Protein AF-A0AAW3X7C6-F1 (afdb_monomer_lite)

Radius of gyration: 24.51 Å; chains: 1; bounding box: 62×58×56 Å

pLDDT: mean 79.43, std 15.13, range [40.38, 97.25]

Secondary structure (DSSP, 8-state):
--HHHHHHHHHHHHHHHS--THHHHHHHHHHHHHHHHTT--SGGGGG---EEEEEEE--HHHHHHHHHHHHHHHH-TTS----B--TT-TTEEEEEEEHHHHHHHHHHHHHHHHHHHHHHHHHHHHHHHHHT-S-TT-------S--HHHHHHHHHHHTSPP--HHHHHHHHHHHHHHHHHT--

Sequence (184 aa):
MDEKTIQRIKKLQALAERGVGGEKTTAQKKLAKLLKDNGINSLDELQKEEYEYTIFSYNGKHEIKLLRQCMYKVMGAKSDRTAYKPYGRRQKIGIYCTKAQKIEIELEFEFYRNVFYEELSTFMDAFIQAQKIFPEDAPVGDYDEFNERDMKIAFMATGIERRSRAAMIEESEAGNEKTKTTGS

Foldseek 3Di:
DPPVLVVLLVVLVCQLVVDDPPSNVVSVVVSVVLCVVLVNPDPVLSVDFFWDKDKDFADDDPLVVLLVVQLCVLQDDPDDFDWDDPPPDPRMIIGTGGSSSVSSSVVSSVVVVVVVVVVVVLLVLLQCVLQVVDDPPPDDDDCPDDDPSVVSSVVSNVPDDHDDPVVVVVVVVVVVVVVVVVPD

Organism: NCBI:txid2763038

Structure (mmCIF, N/CA/C/O backbone):
data_AF-A0AAW3X7C6-F1
#
_entry.id   AF-A0AAW3X7C6-F1
#
loop_
_atom_site.group_PDB
_atom_site.id
_atom_site.type_symbol
_atom_site.label_atom_id
_atom_site.label_alt_id
_atom_site.label_comp_id
_atom_site.label_asym_id
_atom_site.label_entity_id
_atom_site.label_seq_id
_atom_site.pdbx_PDB_ins_code
_atom_site.Cartn_x
_atom_site.Cartn_y
_atom_site.Cartn_z
_atom_site.occupancy
_atom_site.B_iso_or_equiv
_atom_site.auth_seq_id
_atom_site.auth_comp_id
_atom_site.auth_asym_id
_atom_site.auth_atom_id
_atom_site.pdbx_PDB_model_num
ATOM 1 N N . MET A 1 1 ? -24.823 5.072 18.422 1.00 48.69 1 MET A N 1
ATOM 2 C CA . MET A 1 1 ? -24.312 4.103 17.431 1.00 48.69 1 MET A CA 1
ATOM 3 C C . MET A 1 1 ? -24.032 4.854 16.147 1.00 48.69 1 MET A C 1
ATOM 5 O O . MET A 1 1 ? -24.970 5.422 15.602 1.00 48.69 1 MET A O 1
ATOM 9 N N . ASP A 1 2 ? -22.782 4.883 15.689 1.00 58.00 2 ASP A N 1
ATOM 10 C CA . ASP A 1 2 ? -22.458 5.367 14.344 1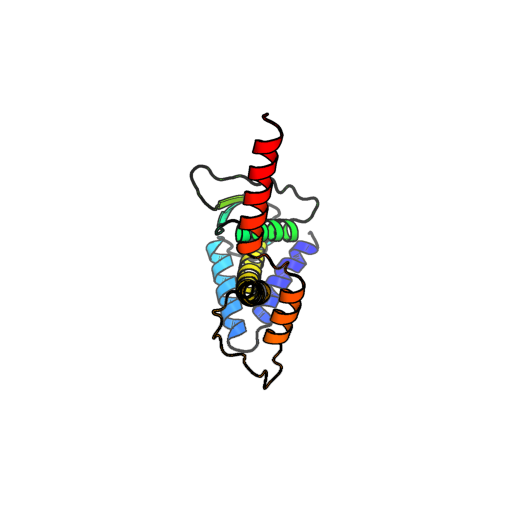.00 58.00 2 ASP A CA 1
ATOM 11 C C . ASP A 1 2 ? -22.835 4.287 13.315 1.00 58.00 2 ASP A C 1
ATOM 13 O O . ASP A 1 2 ? -22.404 3.132 13.404 1.00 58.00 2 ASP A O 1
ATOM 17 N N . GLU A 1 3 ? -23.659 4.652 12.336 1.00 55.72 3 GLU A N 1
ATOM 18 C CA . GLU A 1 3 ? -24.123 3.779 11.253 1.00 55.72 3 GLU A CA 1
ATOM 19 C C . GLU A 1 3 ? -22.943 3.181 10.466 1.00 55.72 3 GLU A C 1
ATOM 21 O O . GLU A 1 3 ? -22.999 2.038 9.999 1.00 55.72 3 GLU A O 1
ATOM 26 N N . LYS A 1 4 ? -21.812 3.899 10.415 1.00 59.34 4 LYS A N 1
ATOM 27 C CA . LYS A 1 4 ? -20.569 3.424 9.793 1.00 59.34 4 LYS A CA 1
ATOM 28 C C . LYS A 1 4 ? -19.937 2.256 10.544 1.00 59.34 4 LYS A C 1
ATOM 30 O O . LYS A 1 4 ? -19.456 1.327 9.901 1.00 59.34 4 LYS A O 1
ATOM 35 N N . THR A 1 5 ? -19.960 2.253 11.876 1.00 52.69 5 THR A N 1
ATOM 36 C CA . THR A 1 5 ? -19.394 1.167 12.699 1.00 52.69 5 THR A CA 1
ATOM 37 C C . THR A 1 5 ? -20.167 -0.138 12.497 1.00 52.69 5 THR A C 1
ATOM 39 O O . THR A 1 5 ? -19.571 -1.203 12.332 1.00 52.69 5 THR A O 1
ATOM 42 N N . ILE A 1 6 ? -21.494 -0.058 12.376 1.00 57.66 6 ILE A N 1
ATOM 43 C CA . ILE A 1 6 ? -22.352 -1.215 12.077 1.00 57.66 6 ILE A CA 1
ATOM 44 C C . ILE A 1 6 ? -22.111 -1.723 10.650 1.00 57.66 6 ILE A C 1
ATOM 46 O O . ILE A 1 6 ? -22.003 -2.931 10.431 1.00 57.66 6 ILE A O 1
ATOM 50 N N . GLN A 1 7 ? -21.984 -0.824 9.668 1.00 60.31 7 GLN A N 1
ATOM 51 C CA . GLN A 1 7 ? -21.657 -1.211 8.292 1.00 60.31 7 GLN A CA 1
ATOM 52 C C . GLN A 1 7 ? -20.266 -1.851 8.171 1.00 60.31 7 GLN A C 1
ATOM 54 O O . GLN A 1 7 ? -20.095 -2.765 7.365 1.00 60.31 7 GLN A O 1
ATOM 59 N N . ARG A 1 8 ? -19.289 -1.427 8.982 1.00 60.97 8 ARG A N 1
ATOM 60 C CA . ARG A 1 8 ? -17.939 -2.019 9.045 1.00 60.97 8 ARG A CA 1
ATOM 61 C C . ARG A 1 8 ? -17.961 -3.447 9.564 1.00 60.97 8 ARG A C 1
ATOM 63 O O . ARG A 1 8 ? -17.411 -4.331 8.913 1.00 60.97 8 ARG A O 1
ATOM 70 N N . ILE A 1 9 ? -18.661 -3.687 10.673 1.00 62.31 9 ILE A N 1
ATOM 71 C CA . ILE A 1 9 ? -18.840 -5.033 11.237 1.00 62.31 9 ILE A CA 1
ATOM 72 C C . ILE A 1 9 ? -19.561 -5.941 10.232 1.00 62.31 9 ILE A C 1
ATOM 74 O O . ILE A 1 9 ? -19.095 -7.046 9.954 1.00 62.31 9 ILE A O 1
ATOM 78 N N . LYS A 1 10 ? -20.626 -5.443 9.591 1.00 64.94 10 LYS A N 1
ATOM 79 C CA . LYS A 1 10 ? -21.340 -6.178 8.536 1.00 64.94 10 LYS A CA 1
ATOM 80 C C . LYS A 1 10 ? -20.480 -6.435 7.297 1.00 64.94 10 LYS A C 1
ATOM 82 O O . LYS A 1 10 ? -20.624 -7.482 6.680 1.00 64.94 10 LYS A O 1
ATOM 87 N N . LYS A 1 11 ? -19.576 -5.525 6.920 1.00 64.12 11 LYS A N 1
ATOM 88 C CA . LYS A 1 11 ? -18.625 -5.739 5.814 1.00 64.12 11 LYS A CA 1
ATOM 89 C C . LYS A 1 11 ? -17.579 -6.792 6.151 1.00 64.12 11 LYS A C 1
ATOM 91 O O . LYS A 1 11 ? -17.285 -7.614 5.291 1.00 64.12 11 LYS A O 1
ATOM 96 N N . LEU A 1 12 ? -17.049 -6.789 7.373 1.00 62.12 12 LEU A N 1
ATOM 97 C CA . LEU A 1 12 ? -16.122 -7.818 7.856 1.00 62.12 12 LEU A CA 1
ATOM 98 C C . LEU A 1 12 ? -16.790 -9.199 7.864 1.00 62.12 12 LEU A C 1
ATOM 100 O O . LEU A 1 12 ? -16.206 -10.164 7.376 1.00 62.12 12 LEU A O 1
ATOM 104 N N . GLN A 1 13 ? -18.043 -9.271 8.323 1.00 63.22 13 GLN A N 1
ATOM 105 C CA . GLN A 1 13 ? -18.871 -10.477 8.230 1.00 63.22 13 GLN A CA 1
ATOM 106 C C . GLN A 1 13 ? -19.136 -10.879 6.770 1.00 63.22 13 GLN A C 1
ATOM 108 O O . GLN A 1 13 ? -18.899 -12.020 6.391 1.00 63.22 13 GLN A O 1
ATOM 113 N N . ALA A 1 14 ? -19.516 -9.938 5.903 1.00 64.50 14 ALA A N 1
ATOM 114 C CA . ALA A 1 14 ? -19.777 -10.217 4.492 1.00 64.50 14 ALA A CA 1
ATOM 115 C C . ALA A 1 14 ? -18.521 -10.669 3.723 1.00 64.50 14 ALA A C 1
ATOM 117 O O . ALA A 1 14 ? -18.624 -11.516 2.841 1.00 64.50 14 ALA A O 1
ATOM 118 N N . LEU A 1 15 ? -17.336 -10.148 4.056 1.00 58.69 15 LEU A N 1
ATOM 119 C CA . LEU A 1 15 ? -16.043 -10.604 3.523 1.00 58.69 15 LEU A CA 1
ATOM 120 C C . LEU A 1 15 ? -15.746 -12.055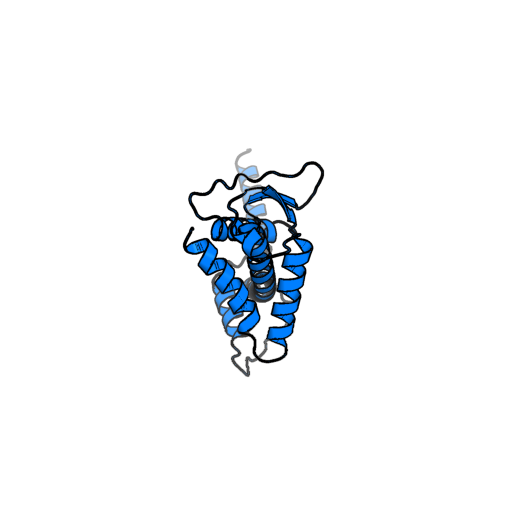 3.921 1.00 58.69 15 LEU A C 1
ATOM 122 O O . LEU A 1 15 ? -15.240 -12.827 3.112 1.00 58.69 15 LEU A O 1
ATOM 126 N N . ALA A 1 16 ? -16.106 -12.438 5.145 1.00 56.72 16 ALA A N 1
ATOM 127 C CA . ALA A 1 16 ? -16.022 -13.814 5.620 1.00 56.72 16 ALA A CA 1
ATOM 128 C C . ALA A 1 16 ? -17.083 -14.738 4.982 1.00 56.72 16 ALA A C 1
ATOM 130 O O . ALA A 1 16 ? -16.888 -15.952 4.914 1.00 56.72 16 ALA A O 1
ATOM 131 N N . GLU A 1 17 ? -18.207 -14.199 4.511 1.00 57.09 17 GLU A N 1
ATOM 132 C CA . GLU A 1 17 ? -19.346 -14.985 4.017 1.00 57.09 17 GLU A CA 1
ATOM 133 C C . GLU A 1 17 ? -19.419 -15.117 2.487 1.00 57.09 17 GLU A C 1
ATOM 135 O O . GLU A 1 17 ? -19.943 -16.127 2.012 1.00 57.09 17 GLU A O 1
ATOM 140 N N . ARG A 1 18 ? -18.867 -14.158 1.724 1.00 51.28 18 ARG A N 1
ATOM 141 C CA . ARG A 1 18 ? -19.002 -14.046 0.252 1.00 51.28 18 ARG A CA 1
ATOM 142 C C . ARG A 1 18 ? -18.098 -14.940 -0.601 1.00 51.28 18 ARG A C 1
ATOM 144 O O . ARG A 1 18 ? -18.272 -14.951 -1.813 1.00 51.28 18 ARG A O 1
ATOM 151 N N . GLY A 1 19 ? -17.147 -15.673 -0.028 1.00 49.09 19 GLY A N 1
ATOM 152 C CA . GLY A 1 19 ? -16.296 -16.562 -0.829 1.00 49.09 19 GLY A CA 1
ATOM 153 C C . GLY A 1 19 ? -17.053 -17.789 -1.363 1.00 49.09 19 GLY A C 1
ATOM 154 O O . GLY A 1 19 ? -17.905 -18.346 -0.666 1.00 49.09 19 GLY A O 1
ATOM 155 N N . VAL A 1 20 ? -16.702 -18.256 -2.564 1.00 42.94 20 VAL A N 1
ATOM 156 C CA . VAL A 1 20 ? -17.145 -19.551 -3.112 1.00 42.94 20 VAL A CA 1
ATOM 157 C C . VAL A 1 20 ? -16.011 -20.564 -2.913 1.00 42.94 20 VAL A C 1
ATOM 159 O O . VAL A 1 20 ? -14.880 -20.335 -3.328 1.00 42.94 20 VAL A O 1
ATOM 162 N N . GLY A 1 21 ? -16.274 -21.680 -2.228 1.00 58.72 21 GLY A N 1
ATOM 163 C CA . GLY A 1 21 ? -15.264 -22.726 -2.005 1.00 58.72 21 GLY A CA 1
ATOM 164 C C . GLY A 1 21 ? -14.075 -22.291 -1.125 1.00 58.72 21 GLY A C 1
ATOM 165 O O . GLY A 1 21 ? -14.261 -21.755 -0.031 1.00 58.72 21 GLY A O 1
ATOM 166 N N . GLY A 1 22 ? -12.841 -22.564 -1.570 1.00 51.16 22 GLY A N 1
ATOM 167 C CA . GLY A 1 22 ? -11.608 -22.391 -0.782 1.00 51.16 22 GLY A CA 1
ATOM 168 C C . GLY A 1 22 ? -11.313 -20.951 -0.338 1.00 51.16 22 GLY A C 1
ATOM 169 O O . GLY A 1 22 ? -10.824 -20.745 0.776 1.00 51.16 22 GLY A O 1
ATOM 170 N N . GLU A 1 23 ? -11.691 -19.950 -1.138 1.00 54.34 23 GLU A N 1
ATOM 171 C CA . GLU A 1 23 ? -11.486 -18.519 -0.847 1.00 54.34 23 GLU A CA 1
ATOM 172 C C . GLU A 1 23 ? -12.213 -18.064 0.425 1.00 54.34 23 GLU A C 1
ATOM 174 O O . GLU A 1 23 ? -11.666 -17.303 1.228 1.00 54.34 23 GLU A O 1
ATOM 179 N N . LYS A 1 24 ? -13.411 -18.615 0.671 1.00 62.47 24 LYS A N 1
ATOM 180 C CA . LYS A 1 24 ? -14.195 -18.368 1.890 1.00 62.47 24 LYS A CA 1
ATOM 181 C C . LYS A 1 24 ? -13.431 -18.796 3.134 1.00 62.47 24 LYS A C 1
ATOM 183 O O . LYS A 1 24 ? -13.355 -18.063 4.117 1.00 62.47 24 LYS A O 1
ATOM 188 N N . THR A 1 25 ? -12.831 -19.983 3.079 1.00 62.12 25 THR A N 1
ATOM 189 C CA . THR A 1 25 ? -12.120 -20.560 4.224 1.00 62.12 25 THR A CA 1
ATOM 190 C C . THR A 1 25 ? -10.848 -19.777 4.549 1.00 62.12 25 THR A C 1
ATOM 192 O O . THR A 1 25 ? -10.525 -19.592 5.722 1.00 62.12 25 THR A O 1
ATOM 195 N N . THR A 1 26 ? -10.160 -19.249 3.533 1.00 64.81 26 THR A N 1
ATOM 196 C CA . THR A 1 26 ? -8.973 -18.400 3.700 1.00 64.81 26 THR A CA 1
ATOM 197 C C . THR A 1 26 ? -9.341 -17.042 4.293 1.00 64.81 26 THR A C 1
ATOM 199 O O . THR A 1 26 ? -8.712 -16.615 5.263 1.00 64.81 26 THR A O 1
ATOM 202 N N . ALA A 1 27 ? -10.394 -16.396 3.782 1.00 63.91 27 ALA A N 1
ATOM 203 C CA . ALA A 1 27 ? -10.885 -15.121 4.307 1.00 63.91 27 ALA A CA 1
ATOM 204 C C . ALA A 1 27 ? -11.348 -15.241 5.770 1.00 63.91 27 ALA A C 1
ATOM 206 O O . ALA A 1 27 ? -10.972 -14.423 6.610 1.00 63.91 27 ALA A O 1
ATOM 207 N N . GLN A 1 28 ? -12.080 -16.308 6.107 1.00 66.69 28 GLN A N 1
ATOM 208 C CA . GLN A 1 28 ? -12.533 -16.588 7.474 1.00 66.69 28 GLN A CA 1
ATOM 209 C C . GLN A 1 28 ? -11.379 -16.863 8.440 1.00 66.69 28 GLN A C 1
ATOM 211 O O . GLN A 1 28 ? -11.328 -16.270 9.517 1.00 66.69 28 GLN A O 1
ATOM 216 N N . LYS A 1 29 ? -10.423 -17.722 8.061 1.00 73.06 29 LYS A N 1
ATOM 217 C CA . LYS A 1 29 ? -9.235 -18.006 8.886 1.00 73.06 29 LYS A CA 1
ATOM 218 C C . LYS A 1 29 ? -8.415 -16.748 9.137 1.00 73.06 29 LYS A C 1
ATOM 220 O O . LYS A 1 29 ? -7.909 -16.552 10.239 1.00 73.06 29 LYS A O 1
ATOM 225 N N . LYS A 1 30 ? -8.298 -15.891 8.126 1.00 70.88 30 LYS A N 1
ATOM 226 C CA . LYS A 1 30 ? -7.566 -14.632 8.216 1.00 70.88 30 LYS A CA 1
ATOM 227 C C . LYS A 1 30 ? -8.263 -13.629 9.130 1.00 70.88 30 LYS A C 1
ATOM 229 O O . LYS A 1 30 ? -7.603 -13.060 9.993 1.00 70.88 30 LYS A O 1
ATOM 234 N N . LEU A 1 31 ? -9.584 -13.481 9.016 1.00 69.62 31 LEU A N 1
ATOM 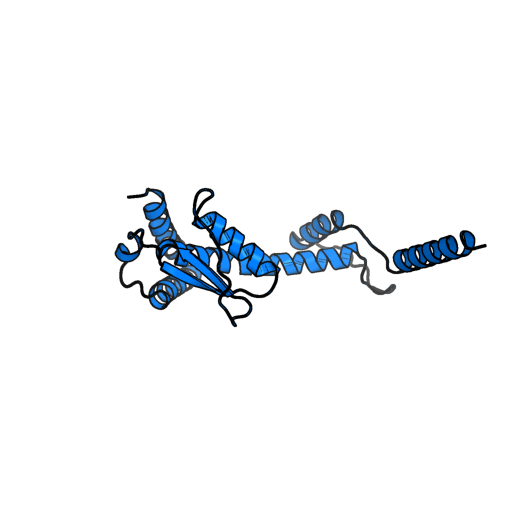235 C CA . LEU A 1 31 ? -10.364 -12.647 9.930 1.00 69.62 31 LEU A CA 1
ATOM 236 C C . LEU A 1 31 ? -10.278 -13.162 11.373 1.00 69.62 31 LEU A C 1
ATOM 238 O O . LEU A 1 31 ? -10.015 -12.382 12.282 1.00 69.62 31 LEU A O 1
ATOM 242 N N . ALA A 1 32 ? -10.433 -14.470 11.588 1.00 72.25 32 ALA A N 1
ATOM 243 C CA . ALA A 1 32 ? -10.322 -15.077 12.914 1.00 72.25 32 ALA A CA 1
ATOM 244 C C . ALA A 1 32 ? -8.925 -14.878 13.525 1.00 72.25 32 ALA A C 1
ATOM 246 O O . ALA A 1 32 ? -8.805 -14.548 14.705 1.00 72.25 32 ALA A O 1
ATOM 247 N N . LYS A 1 33 ? -7.868 -15.027 12.715 1.00 77.50 33 LYS A N 1
ATOM 248 C CA . LYS A 1 33 ? -6.493 -14.740 13.130 1.00 77.50 33 LYS A CA 1
ATOM 249 C C . LYS A 1 33 ? -6.322 -13.267 13.504 1.00 77.50 33 LYS A C 1
ATOM 251 O O . LYS A 1 33 ? -5.786 -12.992 14.566 1.00 77.50 33 LYS A O 1
ATOM 256 N N . LEU A 1 34 ? -6.825 -12.339 12.690 1.00 70.69 34 LEU A N 1
ATOM 257 C CA . LEU A 1 34 ? -6.736 -10.904 12.967 1.00 70.69 34 LEU A CA 1
ATOM 258 C C . LEU A 1 34 ? -7.490 -10.507 14.236 1.00 70.69 34 LEU A C 1
ATOM 260 O O . LEU A 1 34 ? -6.943 -9.764 15.042 1.00 70.69 34 LEU A O 1
ATOM 264 N N . LEU A 1 35 ? -8.705 -11.015 14.457 1.00 73.12 35 LEU A N 1
ATOM 265 C CA . LEU A 1 35 ? -9.451 -10.759 15.695 1.00 73.12 35 LEU A CA 1
ATOM 266 C C . LEU A 1 35 ? -8.671 -11.249 16.922 1.00 73.12 35 LEU A C 1
ATOM 268 O O . LEU A 1 35 ? -8.538 -10.518 17.903 1.00 73.12 35 LEU A O 1
ATOM 272 N N . LYS A 1 36 ? -8.084 -12.449 16.832 1.00 78.50 36 LYS A N 1
ATOM 273 C CA . LYS A 1 36 ? -7.257 -13.031 17.894 1.00 78.50 36 LYS A CA 1
ATOM 274 C C . LYS A 1 36 ? -5.972 -12.234 18.142 1.00 78.50 36 LYS A C 1
ATOM 276 O O . LYS A 1 36 ? -5.680 -11.913 19.290 1.00 78.50 36 LYS A O 1
ATOM 281 N N . ASP A 1 37 ? -5.232 -11.892 17.090 1.00 78.06 37 ASP A N 1
ATOM 282 C CA . ASP A 1 37 ? -3.967 -11.146 17.167 1.00 78.06 37 ASP A CA 1
ATOM 283 C C . ASP A 1 37 ? -4.184 -9.721 17.713 1.00 78.06 37 ASP A C 1
ATOM 285 O O . ASP A 1 37 ? -3.298 -9.140 18.341 1.00 78.06 37 ASP A O 1
ATOM 289 N N . ASN A 1 38 ? -5.390 -9.177 17.527 1.00 69.94 38 ASN A N 1
ATOM 290 C CA . ASN A 1 38 ? -5.821 -7.886 18.053 1.00 69.94 38 ASN A CA 1
ATOM 291 C C . ASN A 1 38 ? -6.507 -7.965 19.432 1.00 69.94 38 ASN A C 1
ATOM 293 O O . ASN A 1 38 ? -6.951 -6.938 19.942 1.00 69.94 38 ASN A O 1
ATOM 297 N N . GLY A 1 39 ? -6.584 -9.150 20.050 1.00 71.88 39 GLY A N 1
ATOM 298 C CA . GLY A 1 39 ? -7.134 -9.332 21.397 1.00 71.88 39 GLY A CA 1
ATOM 299 C C . GLY A 1 39 ? -8.636 -9.055 21.507 1.00 71.88 39 GLY A C 1
ATOM 300 O O . GLY A 1 39 ? -9.089 -8.596 22.553 1.00 71.88 39 GLY A O 1
ATOM 301 N N . ILE A 1 40 ? -9.395 -9.286 20.434 1.00 71.75 40 ILE A N 1
ATOM 302 C CA . ILE A 1 40 ? -10.843 -9.060 20.382 1.00 71.75 40 ILE A CA 1
ATOM 303 C C . ILE A 1 40 ? -11.559 -10.390 20.588 1.00 71.75 40 ILE A C 1
ATOM 305 O O . ILE A 1 40 ? -11.510 -11.271 19.727 1.00 71.75 40 ILE A O 1
ATOM 309 N N . ASN A 1 41 ? -12.227 -10.528 21.736 1.00 67.75 41 ASN A N 1
ATOM 310 C CA . ASN A 1 41 ? -12.887 -11.776 22.133 1.00 67.75 41 ASN A CA 1
ATOM 311 C C . ASN A 1 41 ? -14.352 -11.834 21.688 1.00 67.75 41 ASN A C 1
ATOM 313 O O . ASN A 1 41 ? -14.905 -12.921 21.525 1.00 67.75 41 ASN A O 1
ATOM 317 N N . SER A 1 42 ? -14.981 -10.677 21.463 1.00 67.94 42 SER A N 1
ATOM 318 C CA . SER A 1 42 ? -16.329 -10.578 20.906 1.00 67.94 42 SER A CA 1
ATOM 319 C C . SER A 1 42 ? -16.462 -9.394 19.950 1.00 67.94 42 SER A C 1
ATOM 321 O O . SER A 1 42 ? -15.748 -8.396 20.042 1.00 67.94 42 SER A O 1
ATOM 323 N N . LEU A 1 43 ? -17.425 -9.491 19.030 1.00 66.00 43 LEU A N 1
ATOM 324 C CA . LEU A 1 43 ? -17.795 -8.397 18.126 1.00 66.00 43 LEU A CA 1
ATOM 325 C C . LEU A 1 43 ? -18.303 -7.154 18.882 1.00 66.00 43 LEU A C 1
ATOM 327 O O . LEU A 1 43 ? -18.256 -6.056 18.333 1.00 66.00 43 LEU A O 1
ATOM 331 N N . ASP A 1 44 ? -18.741 -7.295 20.136 1.00 67.88 44 ASP A N 1
ATOM 332 C CA . ASP A 1 44 ? -19.191 -6.171 20.965 1.00 67.88 44 ASP A CA 1
ATOM 333 C C . ASP A 1 44 ? -18.033 -5.254 21.376 1.00 67.88 44 ASP A C 1
ATOM 335 O O . ASP A 1 44 ? -18.214 -4.044 21.506 1.00 67.88 44 ASP A O 1
ATOM 339 N N . GLU A 1 45 ? -16.809 -5.783 21.498 1.00 67.56 45 GLU A N 1
ATOM 340 C CA . GLU A 1 45 ? -15.622 -4.957 21.749 1.00 67.56 45 GLU A CA 1
ATOM 341 C C . GLU A 1 45 ? -15.317 -3.994 20.589 1.00 67.56 45 GLU A C 1
ATOM 343 O O . GLU A 1 45 ? -14.713 -2.946 20.808 1.00 67.56 45 GLU A O 1
ATOM 348 N N . LEU A 1 46 ? -15.762 -4.311 19.367 1.00 68.50 46 LEU A N 1
ATOM 349 C CA . LEU A 1 46 ? -15.589 -3.458 18.184 1.00 68.50 46 LEU A CA 1
ATOM 350 C C . LEU A 1 46 ? -16.543 -2.261 18.161 1.00 68.50 46 LEU A C 1
ATOM 352 O O . LEU A 1 46 ? -16.356 -1.348 17.359 1.00 68.50 46 LEU A O 1
ATOM 356 N N . GLN A 1 47 ? -17.574 -2.267 19.007 1.00 68.25 47 GLN A N 1
ATOM 357 C CA . GLN A 1 47 ? -18.546 -1.176 19.087 1.00 68.25 47 GLN A CA 1
ATOM 358 C C . GLN A 1 47 ? -18.059 -0.027 19.972 1.00 68.25 47 GLN A C 1
ATOM 360 O O . GLN A 1 47 ? -18.633 1.061 19.937 1.00 68.25 47 GLN A O 1
ATOM 365 N N . LYS A 1 48 ? -17.010 -0.256 20.767 1.00 75.69 48 LYS A N 1
ATOM 366 C CA . LYS A 1 48 ? -16.435 0.767 21.634 1.00 75.69 48 LYS A CA 1
ATOM 367 C C . LYS A 1 48 ? -15.653 1.780 20.803 1.00 75.69 48 LYS A C 1
ATOM 369 O O . LYS A 1 48 ? -14.723 1.425 20.082 1.00 75.69 48 LYS A O 1
ATOM 374 N N . GLU A 1 49 ? -15.981 3.057 20.964 1.00 80.56 49 GLU A N 1
ATOM 375 C CA . GLU A 1 49 ? -15.229 4.178 20.382 1.00 80.56 49 GLU A CA 1
ATOM 376 C C . GLU A 1 49 ? -14.053 4.602 21.277 1.00 80.56 49 GLU A C 1
ATOM 378 O O . GLU A 1 49 ? -13.775 5.782 21.477 1.00 80.56 49 GLU A O 1
ATOM 383 N N . GLU A 1 50 ? -13.354 3.622 21.844 1.00 87.00 50 GLU A N 1
ATOM 384 C CA . GLU A 1 50 ? -12.160 3.855 22.650 1.00 87.00 50 GLU A CA 1
ATOM 385 C C . GLU A 1 50 ? -10.939 3.890 21.729 1.00 87.00 50 GLU A C 1
ATOM 387 O O . GLU A 1 50 ? -10.662 2.933 21.004 1.00 87.00 50 GLU A O 1
ATOM 392 N N . TYR A 1 51 ? -10.224 5.015 21.731 1.00 90.19 51 TYR A N 1
ATOM 393 C CA . TYR A 1 51 ? -9.011 5.193 20.940 1.00 90.19 51 TYR A CA 1
ATOM 394 C C . TYR A 1 51 ? -7.800 4.682 21.717 1.00 90.19 51 TYR A C 1
ATOM 396 O O . TYR A 1 51 ? -7.518 5.148 22.819 1.00 90.19 51 TYR A O 1
ATOM 404 N N . GLU A 1 52 ? -7.040 3.777 21.108 1.00 92.56 52 GLU A N 1
ATOM 405 C CA . GLU A 1 52 ? -5.804 3.241 21.671 1.00 92.56 52 GLU A CA 1
ATOM 406 C C . GLU A 1 52 ? -4.616 3.503 20.746 1.00 92.56 52 GLU A C 1
ATOM 408 O O . GLU A 1 52 ? -4.739 3.550 19.517 1.00 92.56 52 GLU A O 1
ATOM 413 N N . TYR A 1 53 ? -3.439 3.691 21.346 1.00 93.94 53 TYR A N 1
ATOM 414 C CA . TYR A 1 53 ? -2.210 3.871 20.589 1.00 93.94 53 TYR A CA 1
ATOM 415 C C . TYR A 1 53 ? -1.809 2.558 19.914 1.00 93.94 53 TYR A C 1
ATOM 417 O O . TYR A 1 53 ? -1.423 1.589 20.570 1.00 93.94 53 TYR A O 1
ATOM 425 N N . THR A 1 54 ? -1.845 2.554 18.587 1.00 93.12 54 THR A N 1
ATOM 426 C CA . THR A 1 54 ? -1.557 1.389 17.757 1.00 93.12 54 THR A CA 1
ATOM 427 C C . THR A 1 54 ? -0.340 1.631 16.880 1.00 93.12 54 THR A C 1
ATOM 429 O O . THR A 1 54 ? -0.179 2.705 16.306 1.00 93.12 54 THR A O 1
ATOM 432 N N . ILE A 1 55 ? 0.508 0.609 16.727 1.00 94.50 55 ILE A N 1
ATOM 433 C CA . ILE A 1 55 ? 1.668 0.645 15.833 1.00 94.50 55 ILE A CA 1
ATOM 434 C C . ILE A 1 55 ? 1.422 -0.244 14.616 1.00 94.50 55 ILE A C 1
ATOM 436 O O . ILE A 1 55 ? 1.246 -1.451 14.753 1.00 94.50 55 ILE A O 1
ATOM 440 N N . PHE A 1 56 ? 1.548 0.341 13.430 1.00 95.38 56 PHE A N 1
ATOM 441 C CA . PHE A 1 56 ? 1.538 -0.355 12.149 1.00 95.38 56 PHE A CA 1
ATOM 442 C C . PHE A 1 56 ? 2.957 -0.455 11.588 1.00 95.38 56 PHE A C 1
ATOM 444 O O . PHE A 1 56 ? 3.781 0.448 11.772 1.00 95.38 56 PHE A O 1
ATOM 451 N N . SER A 1 57 ? 3.242 -1.554 10.892 1.00 94.88 57 SER A N 1
ATOM 452 C CA . SER A 1 57 ? 4.515 -1.775 10.195 1.00 94.88 57 SER A CA 1
ATOM 453 C C . SER A 1 57 ? 4.311 -1.670 8.684 1.00 94.88 57 SER A C 1
ATOM 455 O O . SER A 1 57 ? 3.235 -1.979 8.181 1.00 94.88 57 SER A O 1
ATOM 457 N N . TYR A 1 58 ? 5.338 -1.228 7.969 1.00 95.94 58 TYR A N 1
ATOM 458 C CA . TYR A 1 58 ? 5.345 -1.092 6.510 1.00 95.94 58 TYR A CA 1
ATOM 459 C C . TYR A 1 58 ? 6.748 -1.382 5.969 1.00 95.94 58 TYR A C 1
ATOM 461 O O . TYR A 1 58 ? 7.686 -1.533 6.748 1.00 95.94 58 TYR A O 1
ATOM 469 N N . ASN A 1 59 ? 6.919 -1.406 4.648 1.00 94.75 59 ASN A N 1
ATOM 470 C CA . ASN A 1 59 ? 8.213 -1.553 3.994 1.00 94.75 59 ASN A CA 1
ATOM 471 C C . ASN A 1 59 ? 8.463 -0.466 2.933 1.00 94.75 59 ASN A C 1
ATOM 473 O O . ASN A 1 59 ? 7.834 -0.391 1.879 1.00 94.75 59 ASN A O 1
ATOM 477 N N . GLY A 1 60 ? 9.442 0.394 3.203 1.00 93.06 60 GLY A N 1
ATOM 478 C CA . GLY A 1 60 ? 9.894 1.409 2.255 1.00 93.06 60 GLY A CA 1
ATOM 479 C C . GLY A 1 60 ? 8.906 2.560 2.027 1.00 93.06 60 GLY A C 1
ATOM 480 O O . GLY A 1 60 ? 7.965 2.788 2.789 1.00 93.06 60 GLY A O 1
ATOM 481 N N . LYS A 1 61 ? 9.181 3.350 0.982 1.00 94.19 61 LYS A N 1
ATOM 482 C CA . LYS A 1 61 ? 8.502 4.631 0.708 1.00 94.19 61 LYS A CA 1
ATOM 483 C C . LYS A 1 61 ? 7.106 4.486 0.091 1.00 94.19 61 LYS A C 1
ATOM 485 O O . LYS A 1 61 ? 6.262 5.357 0.284 1.00 94.19 61 LYS A O 1
ATOM 490 N N . HIS A 1 62 ? 6.869 3.408 -0.653 1.00 94.88 62 HIS A N 1
ATOM 491 C CA . HIS A 1 62 ? 5.594 3.186 -1.333 1.00 94.88 62 HIS A CA 1
ATOM 492 C C . HIS A 1 62 ? 4.540 2.673 -0.355 1.00 94.88 62 HIS A C 1
ATOM 494 O O . HIS A 1 62 ? 3.463 3.259 -0.257 1.00 94.88 62 HIS A O 1
ATOM 500 N N . GLU A 1 63 ? 4.890 1.676 0.460 1.00 96.38 63 GLU A N 1
ATOM 501 C CA . GLU A 1 63 ? 3.966 1.136 1.452 1.00 96.38 63 GLU A CA 1
ATOM 502 C C . GLU A 1 63 ? 3.556 2.167 2.505 1.00 96.38 63 GLU A C 1
ATOM 504 O O . GLU A 1 63 ? 2.385 2.222 2.853 1.00 96.38 63 GLU A O 1
ATOM 509 N N . ILE A 1 64 ? 4.454 3.042 2.982 1.00 95.88 64 ILE A N 1
ATOM 510 C CA . ILE A 1 64 ? 4.045 4.083 3.945 1.00 95.88 64 ILE A CA 1
ATOM 511 C C . ILE A 1 64 ? 3.045 5.074 3.347 1.00 95.88 64 ILE A C 1
ATOM 513 O O . ILE A 1 64 ? 2.148 5.545 4.046 1.00 95.88 64 ILE A O 1
ATOM 517 N N . LYS A 1 65 ? 3.177 5.393 2.054 1.00 96.50 65 LYS A N 1
ATOM 518 C CA . LYS A 1 65 ? 2.219 6.253 1.353 1.00 96.50 65 LYS A CA 1
ATOM 519 C C . LYS A 1 65 ? 0.865 5.551 1.249 1.00 96.50 65 LYS A C 1
ATOM 521 O O . LYS A 1 65 ? -0.155 6.167 1.550 1.00 96.50 65 LYS A O 1
ATOM 526 N N . LEU A 1 66 ? 0.870 4.266 0.902 1.00 97.25 66 LEU A N 1
ATOM 527 C CA . LEU A 1 66 ? -0.337 3.450 0.816 1.00 97.25 66 LEU A CA 1
ATOM 528 C C . LEU A 1 66 ? -1.019 3.270 2.182 1.00 97.25 66 LEU A C 1
ATOM 530 O O . LEU A 1 66 ? -2.220 3.493 2.303 1.00 97.25 66 LEU A O 1
ATOM 534 N N . LEU A 1 67 ? -0.255 2.954 3.229 1.00 97.06 67 LEU A N 1
ATOM 535 C CA . LEU A 1 67 ? -0.747 2.796 4.598 1.00 97.06 67 LEU A CA 1
ATOM 536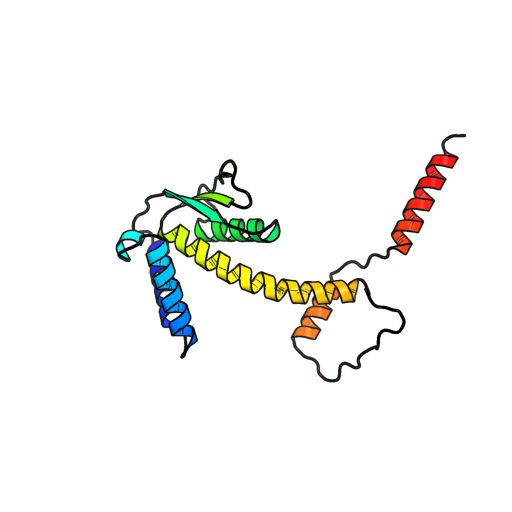 C C . LEU A 1 67 ? -1.402 4.083 5.108 1.00 97.06 67 LEU A C 1
ATOM 538 O O . LEU A 1 67 ? -2.506 4.040 5.643 1.00 97.06 67 LEU A O 1
ATOM 542 N N . ARG A 1 68 ? -0.771 5.244 4.886 1.00 96.00 68 ARG A N 1
ATOM 543 C CA . ARG A 1 68 ? -1.363 6.549 5.229 1.00 96.00 68 ARG A CA 1
ATOM 544 C C . ARG A 1 68 ? -2.679 6.797 4.494 1.00 96.00 68 ARG A C 1
ATOM 546 O O . ARG A 1 68 ? -3.601 7.350 5.087 1.00 96.00 68 ARG A O 1
ATOM 553 N N . GLN A 1 69 ? -2.785 6.370 3.236 1.00 97.00 69 GLN A N 1
ATOM 554 C CA . GLN A 1 69 ? -4.029 6.478 2.476 1.00 97.00 69 GLN A CA 1
ATOM 555 C C . GLN A 1 69 ? -5.121 5.553 3.034 1.00 97.00 69 GLN A C 1
ATOM 557 O O . GLN A 1 69 ? -6.276 5.965 3.125 1.00 97.00 69 GLN A O 1
ATOM 562 N N . CYS A 1 70 ? -4.760 4.343 3.473 1.00 95.75 70 CYS A N 1
ATOM 563 C CA . CYS A 1 70 ? -5.681 3.424 4.148 1.00 95.75 70 CYS A CA 1
ATOM 564 C C . CYS A 1 70 ? -6.163 4.012 5.483 1.00 95.75 70 CYS A C 1
ATOM 566 O O . CYS A 1 70 ? -7.365 4.063 5.732 1.00 95.75 70 CYS A O 1
ATOM 568 N N . MET A 1 71 ? -5.253 4.567 6.293 1.00 95.62 71 MET A N 1
ATOM 569 C CA . MET A 1 71 ? -5.594 5.297 7.523 1.00 95.62 71 MET A CA 1
ATOM 570 C C . MET A 1 71 ? -6.550 6.462 7.245 1.00 95.62 71 MET A C 1
ATOM 572 O O . MET A 1 71 ? -7.548 6.624 7.942 1.00 95.62 71 MET A O 1
ATOM 576 N N . TYR A 1 72 ? -6.293 7.249 6.197 1.00 95.44 72 TYR A N 1
ATOM 577 C CA . TYR A 1 72 ? -7.175 8.341 5.785 1.00 95.44 72 TYR A CA 1
ATOM 578 C C . TYR A 1 72 ? -8.576 7.848 5.388 1.00 95.44 72 TYR A C 1
ATOM 580 O O . TYR A 1 72 ? -9.570 8.412 5.849 1.00 95.44 72 TYR A O 1
ATOM 588 N N . LYS A 1 73 ? -8.660 6.784 4.577 1.00 93.25 73 LYS A N 1
ATOM 589 C CA . LYS A 1 73 ? -9.921 6.163 4.135 1.00 93.25 73 LYS A CA 1
ATOM 590 C C . LYS A 1 73 ? -10.752 5.674 5.324 1.00 93.25 73 LYS A C 1
ATOM 592 O O . LYS A 1 73 ? -11.948 5.951 5.384 1.00 93.25 73 LYS A O 1
ATOM 597 N N . VAL A 1 74 ? -10.116 4.981 6.267 1.00 91.88 74 VAL A N 1
ATOM 598 C CA . VAL A 1 74 ? -10.787 4.371 7.422 1.00 91.88 74 VAL A CA 1
ATOM 599 C C . VAL A 1 74 ? -11.168 5.410 8.475 1.00 91.88 74 VAL A C 1
ATOM 601 O O . VAL A 1 74 ? -12.295 5.420 8.964 1.00 91.88 74 VAL A O 1
ATOM 604 N N . MET A 1 75 ? -10.267 6.314 8.844 1.00 91.44 75 MET A N 1
ATOM 605 C CA . MET A 1 75 ? -10.543 7.270 9.924 1.00 91.44 75 MET A CA 1
ATOM 606 C C . MET A 1 75 ? -11.395 8.457 9.442 1.00 91.44 75 MET A C 1
ATOM 608 O O . MET A 1 75 ? -12.157 9.032 10.216 1.00 91.44 75 MET A O 1
ATOM 612 N N . GLY A 1 76 ? -11.364 8.750 8.138 1.00 91.12 76 GLY A N 1
ATOM 613 C CA . GLY A 1 76 ? -12.200 9.757 7.490 1.00 91.12 76 GLY A CA 1
ATOM 614 C C . GLY A 1 76 ? -11.631 11.170 7.596 1.00 91.12 76 GLY A C 1
ATOM 615 O O . GLY A 1 76 ? -10.862 11.482 8.493 1.00 91.12 76 GLY A O 1
ATOM 616 N N . ALA A 1 77 ? -12.017 12.061 6.677 1.00 91.38 77 ALA A N 1
ATOM 617 C CA . ALA A 1 77 ? -11.359 13.356 6.458 1.00 91.38 77 ALA A CA 1
ATOM 618 C C . ALA A 1 77 ? -11.208 14.249 7.709 1.00 91.38 77 ALA A C 1
ATOM 620 O O . ALA A 1 77 ? -10.165 14.891 7.854 1.00 91.38 77 ALA A O 1
ATOM 621 N N . LYS A 1 78 ? -12.191 14.240 8.618 1.00 88.94 78 LYS A N 1
ATOM 622 C CA . LYS A 1 78 ? -12.238 15.094 9.818 1.00 88.94 78 LYS A CA 1
ATOM 623 C C . LYS A 1 78 ? -11.515 14.522 11.045 1.00 88.94 78 LYS A C 1
ATOM 625 O O . LYS A 1 78 ? -11.392 15.236 12.032 1.00 88.94 78 LYS A O 1
ATOM 630 N N . SER A 1 79 ? -11.083 13.260 11.019 1.00 86.00 79 SER A N 1
ATOM 631 C CA . SER A 1 79 ? -10.434 12.645 12.178 1.00 86.00 79 SER A CA 1
ATOM 632 C C . SER A 1 79 ? -9.041 13.228 12.415 1.00 86.00 79 SER A C 1
ATOM 634 O O . SER A 1 79 ? -8.313 13.508 11.455 1.00 86.00 79 SER A O 1
ATOM 636 N N . ASP A 1 80 ? -8.630 13.309 13.681 1.00 87.31 80 ASP A N 1
ATOM 637 C CA . ASP A 1 80 ? -7.212 13.443 14.003 1.00 87.31 80 ASP A CA 1
ATOM 638 C C . ASP A 1 80 ? -6.475 12.185 13.519 1.00 87.31 80 ASP A C 1
ATOM 640 O O . ASP A 1 80 ? -6.904 11.055 13.750 1.00 87.31 80 ASP A O 1
ATOM 644 N N . ARG A 1 81 ? -5.401 12.393 12.761 1.00 90.19 81 ARG A N 1
ATOM 645 C CA . ARG A 1 81 ? -4.542 11.334 12.208 1.00 90.19 81 ARG A CA 1
ATOM 646 C C . ARG A 1 81 ? -3.078 11.655 12.457 1.00 90.19 81 ARG A C 1
ATOM 648 O O . ARG A 1 81 ? -2.217 11.296 11.649 1.00 90.19 81 ARG A O 1
ATOM 655 N N . THR A 1 82 ? -2.800 12.398 13.526 1.00 90.19 82 THR A N 1
ATOM 656 C CA . THR A 1 82 ? -1.440 12.729 13.927 1.00 90.19 82 THR A CA 1
ATOM 657 C C . THR A 1 82 ? -0.650 11.436 14.080 1.00 90.19 82 THR A C 1
ATOM 659 O O . THR A 1 82 ? -0.962 10.568 14.894 1.00 90.19 82 THR A O 1
ATOM 662 N N . ALA A 1 83 ? 0.344 11.283 13.210 1.00 86.88 83 ALA A N 1
ATOM 663 C CA . ALA A 1 83 ? 1.150 10.085 13.126 1.00 86.88 83 ALA A CA 1
ATOM 664 C C . ALA A 1 83 ? 2.425 10.255 13.944 1.00 86.88 83 ALA A C 1
ATOM 666 O O . ALA A 1 83 ? 3.219 11.167 13.708 1.00 86.88 83 ALA A O 1
ATOM 667 N N . TYR A 1 84 ? 2.664 9.316 14.845 1.00 88.06 84 TYR A N 1
ATOM 668 C CA . TYR A 1 84 ? 3.838 9.286 15.701 1.00 88.06 84 TYR A CA 1
ATOM 669 C C . TYR A 1 84 ? 4.861 8.3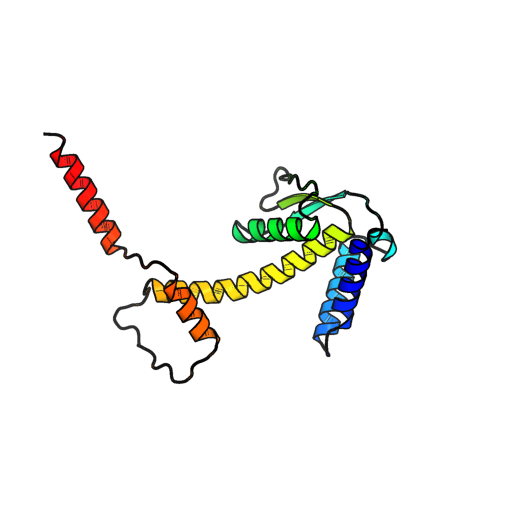23 15.116 1.00 88.06 84 TYR A C 1
ATOM 671 O O . TYR A 1 84 ? 4.530 7.212 14.705 1.00 88.06 84 TYR A O 1
ATOM 679 N N . LYS A 1 85 ? 6.130 8.723 15.064 1.00 85.31 85 LYS A N 1
ATOM 680 C CA . LYS A 1 85 ? 7.208 7.819 14.662 1.00 85.31 85 LYS A CA 1
ATOM 681 C C . LYS A 1 85 ? 7.769 7.158 15.921 1.00 85.31 85 LYS A C 1
ATOM 683 O O . LYS A 1 85 ? 8.372 7.865 16.727 1.00 85.31 85 LYS A O 1
ATOM 688 N N . PRO A 1 86 ? 7.593 5.839 16.120 1.00 80.56 86 PRO A N 1
ATOM 689 C CA . PRO A 1 86 ? 8.113 5.193 17.316 1.00 80.56 86 PRO A CA 1
ATOM 690 C C . PRO A 1 86 ? 9.644 5.290 17.334 1.00 80.56 86 PRO A C 1
ATOM 692 O O . PRO A 1 86 ? 10.303 4.958 16.343 1.00 80.56 86 PRO A O 1
ATOM 695 N N . TYR A 1 87 ? 10.211 5.752 18.450 1.00 80.12 87 TYR A N 1
ATOM 696 C CA . TYR A 1 87 ? 11.658 5.915 18.589 1.00 80.12 87 TYR A CA 1
ATOM 697 C C . TYR A 1 87 ? 12.388 4.577 18.391 1.00 80.12 87 TYR A C 1
ATOM 699 O O . TYR A 1 87 ? 11.911 3.527 18.823 1.00 80.12 87 TYR A O 1
ATOM 707 N N . GLY A 1 88 ? 13.525 4.604 17.689 1.00 77.31 88 GLY A N 1
ATOM 708 C CA . GLY A 1 88 ? 14.362 3.422 17.450 1.00 77.31 88 GLY A CA 1
ATOM 709 C C . GLY A 1 88 ? 13.747 2.331 16.561 1.00 77.31 88 GLY A C 1
ATOM 710 O O . GLY A 1 88 ? 14.398 1.320 16.311 1.00 77.31 88 GLY A O 1
ATOM 711 N N . ARG A 1 89 ? 12.520 2.500 16.044 1.00 76.81 89 ARG A N 1
ATOM 712 C CA . ARG A 1 89 ? 11.859 1.496 15.193 1.00 76.81 89 ARG A CA 1
ATOM 713 C C . ARG A 1 89 ? 11.773 1.987 13.751 1.00 76.81 89 ARG A C 1
ATOM 715 O O . ARG A 1 89 ? 10.994 2.881 13.420 1.00 76.81 89 ARG A O 1
ATOM 722 N N . ARG A 1 90 ? 12.582 1.390 12.872 1.00 86.44 90 ARG A N 1
ATOM 723 C CA . ARG A 1 90 ? 12.508 1.650 11.425 1.00 86.44 90 ARG A CA 1
ATOM 724 C C . ARG A 1 90 ? 11.202 1.078 10.870 1.00 86.44 90 ARG A C 1
ATOM 726 O O . ARG A 1 90 ? 10.714 0.063 11.351 1.00 86.44 90 ARG A O 1
ATOM 733 N N . GLN A 1 91 ? 10.658 1.767 9.870 1.00 92.44 91 GLN A N 1
ATOM 734 C CA . GLN A 1 91 ? 9.475 1.356 9.112 1.00 92.44 91 GLN A CA 1
ATOM 735 C C . GLN A 1 91 ? 8.221 1.034 9.954 1.00 92.44 91 GLN A C 1
ATOM 737 O O . GLN A 1 91 ? 7.461 0.113 9.660 1.00 92.44 91 GLN A O 1
ATOM 742 N N . LYS A 1 92 ? 7.995 1.816 11.017 1.00 94.81 92 LYS A N 1
ATOM 743 C CA . LYS A 1 92 ? 6.772 1.766 11.828 1.00 94.81 92 LYS A CA 1
ATOM 744 C C . LYS A 1 92 ? 6.133 3.143 11.959 1.00 94.81 92 LYS A C 1
ATOM 746 O O . LYS A 1 92 ? 6.827 4.161 11.886 1.00 94.81 92 LYS A O 1
ATOM 751 N N . ILE A 1 93 ? 4.818 3.167 12.135 1.00 94.62 93 ILE A N 1
ATOM 752 C CA . ILE A 1 93 ? 4.010 4.372 12.347 1.00 94.62 93 ILE A CA 1
ATOM 753 C C . ILE A 1 93 ? 2.996 4.096 13.458 1.00 94.62 93 ILE A C 1
ATOM 755 O O . ILE A 1 93 ? 2.342 3.058 13.461 1.00 94.62 93 ILE A O 1
ATOM 759 N N . GLY A 1 94 ? 2.935 4.992 14.432 1.00 94.88 94 GLY A N 1
ATOM 760 C CA . GLY A 1 94 ? 1.992 4.969 15.539 1.00 94.88 94 GLY A CA 1
ATOM 761 C C . GLY A 1 94 ? 0.828 5.917 15.279 1.00 94.88 94 GLY A C 1
ATOM 762 O O . GLY A 1 94 ? 1.045 7.021 14.778 1.00 94.88 94 GLY A O 1
ATOM 763 N N . ILE A 1 95 ? -0.388 5.511 15.620 1.00 95.62 95 ILE A N 1
ATOM 764 C CA . ILE A 1 95 ? -1.597 6.336 15.515 1.00 95.62 95 ILE A CA 1
ATOM 765 C C . ILE A 1 95 ? -2.592 5.929 16.602 1.00 95.62 95 ILE A C 1
ATOM 767 O O . ILE A 1 95 ? -2.623 4.767 17.004 1.00 95.62 95 ILE A O 1
ATOM 771 N N . TYR A 1 96 ? -3.393 6.877 17.079 1.00 95.12 96 TYR A N 1
ATOM 772 C CA . TYR A 1 96 ? -4.532 6.569 17.938 1.00 95.12 96 TYR A CA 1
ATOM 773 C C . TYR A 1 96 ? -5.728 6.202 17.069 1.00 95.12 96 TYR A C 1
ATOM 775 O O . TYR A 1 96 ? -6.164 6.998 16.237 1.00 95.12 96 TYR A O 1
ATOM 783 N N . CYS A 1 97 ? -6.260 5.002 17.254 1.00 92.94 97 CYS A N 1
ATOM 784 C CA . CYS A 1 97 ? -7.446 4.534 16.547 1.00 92.94 97 CYS A CA 1
ATOM 785 C C . CYS A 1 97 ? -8.232 3.552 17.414 1.00 92.94 97 CYS A C 1
ATOM 787 O O . CYS A 1 97 ? -7.695 2.971 18.354 1.00 92.94 97 CYS A O 1
ATOM 789 N N . THR A 1 98 ? -9.505 3.356 17.091 1.00 90.94 98 THR A N 1
ATOM 790 C CA . THR A 1 98 ? -10.321 2.309 17.719 1.00 90.94 98 THR A CA 1
ATOM 791 C C . THR A 1 98 ? -9.880 0.921 17.257 1.00 90.94 98 THR A C 1
ATOM 793 O O . THR A 1 98 ? -9.317 0.766 16.168 1.00 90.94 98 THR A O 1
ATOM 796 N N . LYS A 1 99 ? -10.207 -0.115 18.035 1.00 86.94 99 LYS A N 1
ATOM 797 C CA . LYS A 1 99 ? -9.979 -1.521 17.655 1.00 86.94 99 LYS A CA 1
ATOM 798 C C . LYS A 1 99 ? -10.577 -1.872 16.285 1.00 86.94 99 LYS A C 1
ATOM 800 O O . LYS A 1 99 ? -9.940 -2.547 15.478 1.00 86.94 99 LYS A O 1
ATOM 805 N N . ALA A 1 100 ? -11.776 -1.363 15.991 1.00 83.44 100 ALA A N 1
ATOM 806 C CA . ALA A 1 100 ? -12.425 -1.553 14.696 1.00 83.44 100 ALA A CA 1
ATOM 807 C C . ALA A 1 100 ? -11.653 -0.878 13.554 1.00 83.44 100 ALA A C 1
ATOM 809 O O . ALA A 1 100 ? -11.399 -1.506 12.526 1.00 83.44 100 ALA A O 1
ATOM 810 N N . GLN A 1 101 ? -11.227 0.374 13.750 1.00 89.38 101 GLN A N 1
ATOM 811 C CA . GLN A 1 101 ? -10.407 1.085 12.766 1.00 89.38 101 GLN A CA 1
ATOM 812 C C . GLN A 1 101 ? -9.065 0.382 12.544 1.00 89.38 101 GLN A C 1
ATOM 814 O O . GLN A 1 101 ? -8.620 0.294 11.404 1.00 89.38 101 GLN A O 1
ATOM 819 N N . LYS A 1 102 ? -8.435 -0.147 13.599 1.00 91.56 102 LYS A N 1
ATOM 820 C CA . LYS A 1 102 ? -7.177 -0.888 13.485 1.00 91.56 102 LYS A CA 1
ATOM 821 C C . LYS A 1 102 ? -7.303 -2.074 12.534 1.00 91.56 102 LYS A C 1
ATOM 823 O O . LYS A 1 102 ? -6.540 -2.150 11.575 1.00 91.56 102 LYS A O 1
ATOM 828 N N . ILE A 1 103 ? -8.284 -2.948 12.761 1.00 85.00 103 ILE A N 1
ATOM 829 C CA . ILE A 1 103 ? -8.516 -4.118 11.900 1.00 85.00 103 ILE A CA 1
ATOM 830 C C . ILE A 1 103 ? -8.810 -3.697 10.463 1.00 85.00 103 ILE A C 1
ATOM 832 O O . ILE A 1 103 ? -8.286 -4.292 9.524 1.00 85.00 103 ILE A O 1
ATOM 836 N N . GLU A 1 104 ? -9.640 -2.672 10.276 1.00 86.12 104 GLU A N 1
ATOM 837 C CA . GLU A 1 104 ? -9.987 -2.194 8.939 1.00 86.12 104 GLU A CA 1
ATOM 838 C C . GLU A 1 104 ? -8.754 -1.646 8.208 1.00 86.12 104 GLU A C 1
ATOM 840 O O . GLU A 1 104 ? -8.552 -1.962 7.039 1.00 86.12 104 GLU A O 1
ATOM 845 N N . ILE A 1 105 ? -7.881 -0.904 8.900 1.00 92.19 105 ILE A N 1
ATOM 846 C CA . ILE A 1 105 ? -6.610 -0.428 8.339 1.00 92.19 105 ILE A CA 1
ATOM 847 C C . ILE A 1 105 ? -5.709 -1.607 7.966 1.00 92.19 105 ILE A C 1
ATOM 849 O O . ILE A 1 105 ? -5.144 -1.586 6.877 1.00 92.19 105 ILE A O 1
ATOM 853 N N . GLU A 1 106 ? -5.570 -2.621 8.827 1.00 90.25 106 GLU A N 1
ATOM 854 C CA . GLU A 1 106 ? -4.745 -3.807 8.540 1.00 90.25 106 GLU A CA 1
ATOM 855 C C . GLU A 1 106 ? -5.244 -4.549 7.294 1.00 90.25 106 GLU A C 1
ATOM 857 O O . GLU A 1 106 ? -4.447 -4.872 6.412 1.00 90.25 106 GLU A O 1
ATOM 862 N N . LEU A 1 107 ? -6.557 -4.754 7.178 1.00 83.19 107 LEU A N 1
ATOM 863 C CA . LEU A 1 107 ? -7.171 -5.441 6.041 1.00 83.19 107 LEU A CA 1
ATOM 864 C C . LEU A 1 107 ? -7.061 -4.651 4.736 1.00 83.19 107 LEU A C 1
ATOM 866 O O . LEU A 1 107 ? -6.654 -5.210 3.718 1.00 83.19 107 LEU A O 1
ATOM 870 N N . GLU A 1 108 ? -7.412 -3.364 4.761 1.00 86.94 108 GLU A N 1
ATOM 871 C CA . GLU A 1 108 ? -7.324 -2.474 3.597 1.00 86.94 108 GLU A CA 1
ATOM 872 C C . GLU A 1 108 ? -5.875 -2.361 3.118 1.00 86.94 108 GLU A C 1
ATOM 874 O O . GLU A 1 108 ? -5.594 -2.486 1.924 1.00 86.94 108 GLU A O 1
ATOM 879 N N . PHE A 1 109 ? -4.939 -2.178 4.052 1.00 93.50 109 PHE A N 1
ATOM 880 C CA . PHE A 1 109 ? -3.528 -2.060 3.723 1.00 93.50 109 PHE A CA 1
ATOM 881 C C . PHE A 1 109 ? -2.973 -3.356 3.139 1.00 93.50 109 PHE A C 1
ATOM 883 O O . PHE A 1 109 ? -2.286 -3.306 2.123 1.00 93.50 109 PHE A O 1
ATOM 890 N N . GLU A 1 110 ? -3.281 -4.512 3.725 1.00 87.94 110 GLU A N 1
ATOM 891 C CA . GLU A 1 110 ? -2.809 -5.789 3.195 1.00 87.94 110 GLU A CA 1
ATOM 892 C C . GLU A 1 110 ? -3.382 -6.082 1.802 1.00 87.94 110 GLU A C 1
ATOM 894 O O . GLU A 1 110 ? -2.632 -6.490 0.914 1.00 87.94 110 GLU A O 1
ATOM 899 N N . PHE A 1 111 ? -4.679 -5.832 1.592 1.00 84.44 111 PHE A N 1
ATOM 900 C CA . PHE A 1 111 ? -5.330 -6.010 0.295 1.00 84.44 111 PHE A CA 1
ATOM 901 C C . PHE A 1 111 ? -4.687 -5.127 -0.776 1.00 84.44 111 PHE A C 1
ATOM 903 O O . PHE A 1 111 ? -4.179 -5.634 -1.777 1.00 84.44 111 PHE A O 1
ATOM 910 N N . TYR A 1 112 ? -4.644 -3.810 -0.553 1.00 88.69 112 TYR A N 1
ATOM 911 C CA . TYR A 1 112 ? -4.091 -2.901 -1.551 1.00 88.69 112 TYR A CA 1
ATOM 912 C C . TYR A 1 112 ? -2.588 -3.052 -1.722 1.00 88.69 112 TYR A C 1
ATOM 914 O O . TYR A 1 112 ? -2.086 -2.741 -2.796 1.00 88.69 112 TYR A O 1
ATOM 922 N N . ARG A 1 113 ? -1.851 -3.510 -0.706 1.00 91.88 113 ARG A N 1
ATOM 923 C CA . ARG A 1 113 ? -0.423 -3.803 -0.854 1.00 91.88 113 ARG A CA 1
ATOM 924 C C . ARG A 1 113 ? -0.208 -4.926 -1.864 1.00 91.88 113 ARG A C 1
ATOM 926 O O . ARG A 1 113 ? 0.664 -4.787 -2.714 1.00 91.88 113 ARG A O 1
ATOM 933 N N . ASN A 1 114 ? -1.000 -5.995 -1.796 1.00 87.25 114 ASN A N 1
ATOM 934 C CA . ASN A 1 114 ? -0.899 -7.102 -2.749 1.00 87.25 114 ASN A CA 1
ATOM 935 C C . ASN A 1 114 ? -1.224 -6.624 -4.170 1.00 87.25 114 ASN A C 1
ATOM 937 O O . ASN A 1 114 ? -0.395 -6.781 -5.062 1.00 87.25 114 ASN A O 1
ATOM 941 N N . VAL A 1 115 ? -2.350 -5.920 -4.335 1.00 88.81 115 VAL A N 1
ATOM 942 C CA . VAL A 1 115 ? -2.743 -5.311 -5.619 1.00 88.81 115 VAL A CA 1
ATOM 943 C C . VAL A 1 115 ? -1.650 -4.371 -6.137 1.00 88.81 115 VAL A C 1
ATOM 945 O O . VAL A 1 115 ? -1.264 -4.434 -7.296 1.00 88.81 115 VAL A O 1
ATOM 948 N N . PHE A 1 116 ? -1.091 -3.515 -5.278 1.00 92.12 116 PHE A N 1
ATOM 949 C CA . PHE A 1 116 ? -0.032 -2.583 -5.661 1.00 92.12 116 PHE A CA 1
ATOM 950 C C . PHE A 1 116 ? 1.208 -3.298 -6.203 1.00 92.12 116 PHE A C 1
ATOM 952 O O . PHE A 1 116 ? 1.796 -2.813 -7.163 1.00 92.12 116 PHE A O 1
ATOM 959 N N . TYR A 1 117 ? 1.618 -4.424 -5.616 1.00 90.62 117 TYR A N 1
ATOM 960 C CA . TYR A 1 117 ? 2.788 -5.163 -6.095 1.00 90.62 117 TYR A CA 1
ATOM 961 C C . TYR A 1 117 ? 2.533 -5.903 -7.414 1.00 90.62 117 TYR A C 1
ATOM 963 O O . TYR A 1 117 ? 3.438 -5.955 -8.248 1.00 90.62 117 TYR A O 1
ATOM 971 N N . GLU A 1 118 ? 1.317 -6.403 -7.640 1.00 87.31 118 GLU A N 1
ATOM 972 C CA . GLU A 1 118 ? 0.898 -6.950 -8.940 1.00 87.31 118 GLU A CA 1
ATOM 973 C C . GLU A 1 118 ? 0.938 -5.864 -10.031 1.00 87.31 118 GLU A C 1
ATOM 975 O O . GLU A 1 118 ? 1.541 -6.042 -11.095 1.00 87.31 118 GLU A O 1
ATOM 980 N N . GLU A 1 119 ? 0.381 -4.688 -9.734 1.00 90.94 119 GLU A N 1
ATOM 981 C CA . GLU A 1 119 ? 0.412 -3.522 -10.624 1.00 90.94 119 GLU A CA 1
ATOM 982 C C . GLU A 1 119 ? 1.835 -3.006 -10.865 1.00 90.94 119 GLU A C 1
ATOM 984 O O . GLU A 1 119 ? 2.186 -2.643 -11.988 1.00 90.94 119 GLU A O 1
ATOM 989 N N . LEU A 1 120 ? 2.683 -3.000 -9.833 1.00 92.88 120 LEU A N 1
ATOM 990 C CA . LEU A 1 120 ? 4.061 -2.522 -9.927 1.00 92.88 120 LEU A CA 1
ATOM 991 C C . LEU A 1 120 ? 4.886 -3.364 -10.903 1.00 92.88 120 LEU A C 1
ATOM 993 O O . LEU A 1 120 ? 5.701 -2.800 -11.628 1.00 92.88 120 LEU A O 1
ATOM 997 N N . SER A 1 121 ? 4.664 -4.681 -10.957 1.00 91.38 121 SER A N 1
ATOM 998 C CA . SER A 1 121 ? 5.310 -5.540 -11.958 1.00 91.38 121 SER A CA 1
ATOM 999 C C . SER A 1 121 ? 4.945 -5.104 -13.377 1.00 91.38 121 SER A C 1
ATOM 1001 O O . SER A 1 121 ? 5.823 -4.928 -14.212 1.00 91.38 121 SER A O 1
ATOM 1003 N N . THR A 1 122 ? 3.658 -4.854 -13.627 1.00 93.06 122 THR A N 1
ATOM 1004 C CA . THR A 1 122 ? 3.169 -4.400 -14.940 1.00 93.06 122 THR A CA 1
ATOM 1005 C C . THR A 1 122 ? 3.735 -3.025 -15.302 1.00 93.06 122 THR A C 1
ATOM 1007 O O . THR A 1 122 ? 4.150 -2.789 -16.435 1.00 93.06 122 THR A O 1
ATOM 1010 N N . PHE A 1 123 ? 3.808 -2.117 -14.326 1.00 95.44 123 PHE A N 1
ATOM 1011 C CA . PHE A 1 123 ? 4.441 -0.814 -14.508 1.00 95.44 123 PHE A CA 1
ATOM 1012 C C . PHE A 1 123 ? 5.931 -0.937 -14.853 1.00 95.44 123 PHE A C 1
ATOM 1014 O O . PHE A 1 123 ? 6.414 -0.196 -15.706 1.00 95.44 123 PHE A O 1
ATOM 1021 N N . MET A 1 124 ? 6.665 -1.849 -14.209 1.00 96.06 124 MET A N 1
ATOM 1022 C CA . MET A 1 124 ? 8.083 -2.071 -14.511 1.00 96.06 124 MET A CA 1
ATOM 1023 C C . MET A 1 124 ? 8.284 -2.534 -15.955 1.00 96.06 124 MET A C 1
ATOM 1025 O O . MET A 1 124 ? 9.161 -2.001 -16.635 1.00 96.06 124 MET A O 1
ATOM 1029 N N . ASP A 1 125 ? 7.438 -3.445 -16.438 1.00 94.44 125 ASP A N 1
ATOM 1030 C CA . ASP A 1 125 ? 7.459 -3.895 -17.833 1.00 94.44 125 ASP A CA 1
ATOM 1031 C C . ASP A 1 125 ? 7.208 -2.713 -18.787 1.00 94.44 125 ASP A C 1
ATOM 1033 O O . ASP A 1 125 ? 7.983 -2.468 -19.713 1.00 94.44 125 ASP A O 1
ATOM 1037 N N . ALA A 1 126 ? 6.183 -1.902 -18.508 1.00 95.12 126 ALA A N 1
ATOM 1038 C CA . ALA A 1 126 ? 5.869 -0.704 -19.288 1.00 95.12 126 ALA A CA 1
ATOM 1039 C C . ALA A 1 126 ? 7.003 0.331 -19.279 1.00 95.12 126 ALA A C 1
ATOM 1041 O O . ALA A 1 126 ? 7.299 0.946 -20.304 1.00 95.12 126 ALA A O 1
ATOM 1042 N N . PHE A 1 127 ? 7.667 0.514 -18.138 1.00 96.19 127 PHE A N 1
ATOM 1043 C CA . PHE A 1 127 ? 8.800 1.422 -18.011 1.00 96.19 127 PHE A CA 1
ATOM 1044 C C . PHE A 1 127 ? 9.991 0.959 -18.855 1.00 96.19 127 PHE A C 1
ATOM 1046 O O . PHE A 1 127 ? 10.576 1.768 -19.575 1.00 96.19 127 PHE A O 1
ATOM 1053 N N . ILE A 1 128 ? 10.328 -0.333 -18.815 1.00 94.19 128 ILE A N 1
ATOM 1054 C CA . ILE A 1 128 ? 11.391 -0.925 -19.643 1.00 94.19 128 ILE A CA 1
ATOM 1055 C C . ILE A 1 128 ? 11.086 -0.716 -21.130 1.00 94.19 128 ILE A C 1
ATOM 1057 O O . ILE A 1 128 ? 11.964 -0.266 -21.873 1.00 94.19 128 ILE A O 1
ATOM 1061 N N . GLN A 1 129 ? 9.836 -0.959 -21.537 1.00 91.69 129 GLN A N 1
ATOM 1062 C CA . GLN A 1 129 ? 9.374 -0.742 -22.908 1.00 91.69 129 GLN A CA 1
ATOM 1063 C C . GLN A 1 129 ? 9.498 0.725 -23.335 1.00 91.69 129 GLN A C 1
ATOM 1065 O O . GLN A 1 129 ? 10.100 1.026 -24.368 1.00 91.69 129 GLN A O 1
ATOM 1070 N N . ALA A 1 130 ? 9.006 1.658 -22.517 1.00 93.69 130 ALA A N 1
ATOM 1071 C CA . ALA A 1 130 ? 9.052 3.091 -22.811 1.00 93.69 130 ALA A CA 1
ATOM 1072 C C . ALA A 1 130 ? 10.488 3.627 -22.932 1.00 93.69 130 ALA A C 1
ATOM 1074 O O . ALA A 1 130 ? 10.794 4.431 -23.817 1.00 93.69 130 ALA A O 1
ATOM 1075 N N . GLN A 1 131 ? 11.393 3.162 -22.066 1.00 94.19 131 GLN A N 1
ATOM 1076 C CA . GLN A 1 131 ? 12.801 3.564 -22.092 1.00 94.19 131 GLN A CA 1
ATOM 1077 C C . GLN A 1 131 ? 13.624 2.820 -23.157 1.00 94.19 131 GLN A C 1
ATOM 1079 O O . GLN A 1 131 ? 14.727 3.261 -23.488 1.00 94.19 131 GLN A O 1
ATOM 1084 N N . LYS A 1 132 ? 13.080 1.743 -23.741 1.00 90.94 132 LYS A N 1
ATOM 1085 C CA . LYS A 1 132 ? 13.767 0.815 -24.650 1.00 90.94 132 LYS A CA 1
ATOM 1086 C C . LYS A 1 132 ? 15.050 0.245 -24.038 1.00 90.94 132 LYS A C 1
ATOM 1088 O O . LYS A 1 132 ? 16.115 0.318 -24.647 1.00 90.94 132 LYS A O 1
ATOM 1093 N N . ILE A 1 133 ? 14.956 -0.291 -22.819 1.00 92.88 133 ILE A N 1
ATOM 1094 C CA . ILE A 1 133 ? 16.095 -0.923 -22.125 1.00 92.88 133 ILE A CA 1
ATOM 1095 C C . ILE A 1 133 ? 16.283 -2.343 -22.677 1.00 92.88 133 ILE A C 1
ATOM 1097 O O . ILE A 1 133 ? 16.044 -3.336 -21.994 1.00 92.88 133 ILE A O 1
ATOM 1101 N N . PHE A 1 134 ? 16.682 -2.415 -23.943 1.00 90.69 134 PHE A N 1
ATOM 1102 C CA . PHE A 1 134 ? 16.923 -3.642 -24.693 1.00 90.69 134 PHE A CA 1
ATOM 1103 C C . PHE A 1 134 ? 18.253 -3.532 -25.445 1.00 90.69 134 PHE A C 1
ATOM 1105 O O . PHE A 1 134 ? 18.666 -2.417 -25.780 1.00 90.69 134 PHE A O 1
ATOM 1112 N N . PRO A 1 135 ? 18.933 -4.656 -25.717 1.00 91.38 135 PRO A N 1
ATOM 1113 C CA . PRO A 1 135 ? 20.037 -4.670 -26.668 1.00 91.38 135 PRO A CA 1
ATOM 1114 C C . PRO A 1 135 ? 19.528 -4.438 -28.105 1.00 91.38 135 PRO A C 1
ATOM 1116 O O . PRO A 1 135 ? 18.339 -4.588 -28.383 1.00 91.38 135 PRO A O 1
ATOM 1119 N N . GLU A 1 136 ? 20.417 -4.048 -29.023 1.00 88.12 136 GLU A N 1
ATOM 1120 C CA . GLU A 1 136 ? 20.048 -3.726 -30.416 1.00 88.12 136 GLU A CA 1
ATOM 1121 C C . GLU A 1 136 ? 19.550 -4.942 -31.207 1.00 88.12 136 GLU A C 1
ATOM 1123 O O . GLU A 1 136 ? 18.717 -4.801 -32.099 1.00 88.12 136 GLU A O 1
ATOM 1128 N N . ASP A 1 137 ? 20.033 -6.132 -30.858 1.00 90.62 137 ASP A N 1
ATOM 1129 C CA . ASP A 1 137 ? 19.657 -7.416 -31.446 1.00 90.62 137 ASP A CA 1
ATOM 1130 C C . ASP A 1 137 ? 18.469 -8.076 -30.729 1.00 90.62 137 ASP A C 1
ATOM 1132 O O . ASP A 1 137 ? 18.175 -9.251 -30.962 1.00 90.62 137 ASP A O 1
ATOM 1136 N N . ALA A 1 138 ? 17.773 -7.338 -29.856 1.00 88.56 138 ALA A N 1
ATOM 1137 C CA . ALA A 1 138 ? 16.595 -7.853 -29.181 1.00 88.56 138 ALA A CA 1
ATOM 1138 C C . ALA A 1 138 ? 15.542 -8.297 -30.213 1.00 88.56 138 ALA A C 1
ATOM 1140 O O . ALA A 1 138 ? 15.169 -7.513 -31.092 1.00 88.56 138 ALA A O 1
ATOM 1141 N N . PRO A 1 139 ? 15.030 -9.534 -30.107 1.00 84.50 139 PRO A N 1
ATOM 1142 C CA . PRO A 1 139 ? 14.013 -10.020 -31.019 1.00 84.50 139 PRO A CA 1
ATOM 1143 C C . PRO A 1 139 ? 12.758 -9.159 -30.888 1.00 84.50 139 PRO A C 1
ATOM 1145 O O . PRO A 1 139 ? 12.243 -8.929 -29.792 1.00 84.50 139 PRO A O 1
ATOM 1148 N N . VAL A 1 140 ? 12.259 -8.695 -32.028 1.00 77.88 140 VAL A N 1
ATOM 1149 C CA . VAL A 1 140 ? 10.970 -8.016 -32.102 1.00 77.88 140 VAL A CA 1
ATOM 1150 C C . VAL A 1 140 ? 9.919 -9.111 -32.198 1.00 77.88 140 VAL A C 1
ATOM 1152 O O . VAL A 1 140 ? 9.830 -9.797 -33.213 1.00 77.88 140 VAL A O 1
ATOM 1155 N N . GLY A 1 141 ? 9.187 -9.335 -31.107 1.00 67.50 141 GLY A N 1
ATOM 1156 C CA . GLY A 1 141 ? 8.065 -10.267 -31.118 1.00 67.50 141 GLY A CA 1
ATOM 1157 C C . GLY A 1 141 ? 6.965 -9.763 -32.049 1.00 67.50 141 GLY A C 1
ATOM 1158 O O . GLY A 1 141 ? 6.651 -8.571 -32.034 1.00 67.50 141 GLY A O 1
ATOM 1159 N N . ASP A 1 142 ? 6.388 -10.669 -32.835 1.00 59.78 142 ASP A N 1
ATOM 1160 C CA . ASP A 1 142 ? 5.098 -10.432 -33.478 1.00 59.78 142 ASP A CA 1
ATOM 1161 C C . ASP A 1 142 ? 4.014 -10.709 -32.427 1.00 59.78 142 ASP A C 1
ATOM 1163 O O . ASP A 1 142 ? 4.053 -11.738 -31.743 1.00 59.78 142 ASP A O 1
ATOM 1167 N N . TYR A 1 143 ? 3.106 -9.758 -32.200 1.00 56.34 143 TYR A N 1
ATOM 1168 C CA . TYR A 1 143 ? 2.047 -9.919 -31.199 1.00 56.34 143 TYR A CA 1
ATOM 1169 C C . TYR A 1 143 ? 0.961 -10.828 -31.775 1.00 56.34 143 TYR A C 1
ATOM 1171 O O . TYR A 1 143 ? -0.059 -10.345 -32.262 1.00 56.34 143 TYR A O 1
ATOM 1179 N N . ASP A 1 144 ? 1.177 -12.142 -31.726 1.00 53.75 144 ASP A N 1
ATOM 1180 C CA . ASP A 1 144 ? 0.239 -13.096 -32.328 1.00 53.75 144 ASP A CA 1
ATOM 1181 C C . ASP A 1 144 ? -1.078 -13.254 -31.539 1.00 53.75 144 ASP A C 1
ATOM 1183 O O . ASP A 1 144 ? -2.052 -13.752 -32.091 1.00 53.75 144 ASP A O 1
ATOM 1187 N N . GLU A 1 145 ? -1.189 -12.744 -30.302 1.00 58.66 145 GLU A N 1
ATOM 1188 C CA . GLU A 1 145 ? -2.465 -12.656 -29.568 1.00 58.66 145 GLU A CA 1
ATOM 1189 C C . GLU A 1 145 ? -2.507 -11.440 -28.615 1.00 58.66 145 GLU A C 1
ATOM 1191 O O . GLU A 1 145 ? -1.725 -11.326 -27.671 1.00 58.66 145 GLU A O 1
ATOM 1196 N N . PHE A 1 146 ? -3.460 -10.525 -28.839 1.00 65.12 146 PHE A N 1
ATOM 1197 C CA . PHE A 1 146 ? -3.706 -9.343 -27.999 1.00 65.12 146 PHE A CA 1
ATOM 1198 C C . PHE A 1 146 ? -4.281 -9.735 -26.625 1.00 65.12 146 PHE A C 1
ATOM 1200 O O . PHE A 1 146 ? -5.500 -9.787 -26.446 1.00 65.12 146 PHE A O 1
ATOM 1207 N N . ASN A 1 147 ? -3.426 -9.978 -25.629 1.00 79.88 147 ASN A N 1
ATOM 1208 C CA . ASN A 1 147 ? -3.872 -10.177 -24.247 1.00 79.88 147 ASN A CA 1
ATOM 1209 C C . ASN A 1 147 ? -4.038 -8.833 -23.494 1.00 79.88 147 ASN A C 1
ATOM 1211 O O . ASN A 1 147 ? -3.406 -7.822 -23.810 1.00 79.88 147 ASN A O 1
ATOM 1215 N N . GLU A 1 148 ? -4.910 -8.803 -22.479 1.00 85.62 148 GLU A N 1
ATOM 1216 C CA . GLU A 1 148 ? -5.227 -7.581 -21.712 1.00 85.62 148 GLU A CA 1
ATOM 1217 C C . GLU A 1 148 ? -4.005 -6.974 -21.002 1.00 85.62 148 GLU A C 1
ATOM 1219 O O . GLU A 1 148 ? -3.920 -5.754 -20.821 1.00 85.62 148 GLU A O 1
ATOM 1224 N N . ARG A 1 149 ? -3.043 -7.816 -20.602 1.00 86.38 149 ARG A N 1
ATOM 1225 C CA . ARG A 1 149 ? -1.826 -7.372 -19.916 1.00 86.38 149 ARG A CA 1
ATOM 1226 C C . ARG A 1 149 ? -0.942 -6.555 -20.854 1.00 86.38 149 ARG A C 1
ATOM 1228 O O . ARG A 1 149 ? -0.475 -5.493 -20.447 1.00 86.38 149 ARG A O 1
ATOM 1235 N N . ASP A 1 150 ? -0.765 -6.993 -22.093 1.00 86.44 150 ASP A N 1
ATOM 1236 C CA . ASP A 1 150 ? 0.068 -6.301 -23.077 1.00 86.44 150 ASP A CA 1
ATOM 1237 C C . ASP A 1 150 ? -0.544 -4.960 -23.485 1.00 86.44 150 ASP A C 1
ATOM 1239 O O . ASP A 1 150 ? 0.170 -3.958 -23.564 1.00 86.44 150 ASP A O 1
ATOM 1243 N N . MET A 1 151 ? -1.876 -4.881 -23.619 1.00 89.31 151 MET A N 1
ATOM 1244 C CA . MET A 1 151 ? -2.555 -3.592 -23.814 1.00 89.31 151 MET A CA 1
ATOM 1245 C C . MET A 1 151 ? -2.280 -2.640 -22.652 1.00 89.31 151 MET A C 1
ATOM 1247 O O . MET A 1 151 ? -1.947 -1.474 -22.860 1.00 89.31 151 MET A O 1
ATOM 1251 N N . LYS A 1 152 ? -2.392 -3.128 -21.415 1.00 91.44 152 LYS A N 1
ATOM 1252 C CA . LYS A 1 152 ? -2.133 -2.325 -20.219 1.00 91.44 152 LYS A CA 1
ATOM 1253 C C . LYS A 1 152 ? -0.688 -1.828 -20.166 1.00 91.44 152 LYS A C 1
ATOM 1255 O O . LYS A 1 152 ? -0.474 -0.654 -19.863 1.00 91.44 152 LYS A O 1
ATOM 1260 N N . ILE A 1 153 ? 0.279 -2.683 -20.499 1.00 92.19 153 ILE A N 1
ATOM 1261 C CA . ILE A 1 153 ? 1.697 -2.314 -20.611 1.00 92.19 153 ILE A CA 1
ATOM 1262 C C . ILE A 1 153 ? 1.873 -1.221 -21.668 1.00 92.19 153 ILE A C 1
ATOM 1264 O O . ILE A 1 153 ? 2.482 -0.192 -21.377 1.00 92.19 153 ILE A O 1
ATOM 1268 N N . ALA A 1 154 ? 1.299 -1.401 -22.860 1.00 90.00 154 ALA A N 1
ATOM 1269 C CA . ALA A 1 154 ? 1.383 -0.428 -23.943 1.00 90.00 154 ALA A CA 1
ATOM 1270 C C . ALA A 1 154 ? 0.783 0.927 -23.537 1.00 90.00 154 ALA A C 1
ATOM 1272 O O . ALA A 1 154 ? 1.447 1.956 -23.673 1.00 90.00 154 ALA A O 1
ATOM 1273 N N . PHE A 1 155 ? -0.424 0.940 -22.960 1.00 92.50 155 PHE A N 1
ATOM 1274 C CA . PHE A 1 155 ? -1.068 2.165 -22.482 1.00 92.50 155 PHE A CA 1
ATOM 1275 C C . PHE A 1 155 ? -0.246 2.862 -21.397 1.00 92.50 155 PHE A C 1
ATOM 1277 O O . PHE A 1 155 ? -0.033 4.070 -21.491 1.00 92.50 155 PHE A O 1
ATOM 1284 N N . MET A 1 156 ? 0.268 2.131 -20.403 1.00 94.38 156 MET A N 1
ATOM 1285 C CA . MET A 1 156 ? 1.150 2.717 -19.388 1.00 94.38 156 MET A CA 1
ATOM 1286 C C . MET A 1 156 ? 2.412 3.314 -20.020 1.00 94.38 156 MET A C 1
ATOM 1288 O O . MET A 1 156 ? 2.781 4.439 -19.686 1.00 94.38 156 MET A O 1
ATOM 1292 N N . ALA A 1 157 ? 3.042 2.597 -20.954 1.00 93.38 157 ALA A N 1
ATOM 1293 C CA . ALA A 1 157 ? 4.268 3.028 -21.616 1.00 93.38 157 ALA A CA 1
ATOM 1294 C C . ALA A 1 157 ? 4.085 4.340 -22.393 1.00 93.38 157 ALA A C 1
ATOM 1296 O O . ALA A 1 157 ? 4.984 5.179 -22.372 1.00 93.38 157 ALA A O 1
ATOM 1297 N N . THR A 1 158 ? 2.916 4.572 -23.007 1.00 92.75 158 THR A N 1
ATOM 1298 C CA . THR A 1 158 ? 2.639 5.839 -23.717 1.00 92.75 158 THR A CA 1
ATOM 1299 C C . THR A 1 158 ? 2.697 7.078 -22.822 1.00 92.75 158 THR A C 1
ATOM 1301 O O . THR A 1 158 ? 3.010 8.164 -23.303 1.00 92.75 158 THR A O 1
ATOM 1304 N N . GLY A 1 159 ? 2.419 6.926 -21.524 1.00 93.56 159 GLY A N 1
ATOM 1305 C CA . GLY A 1 159 ? 2.461 8.021 -20.554 1.00 93.56 159 GLY A CA 1
ATOM 1306 C C . GLY A 1 159 ? 3.839 8.250 -19.929 1.00 93.56 159 GLY A C 1
ATOM 1307 O O . GLY A 1 159 ? 3.998 9.177 -19.135 1.00 93.56 159 GLY A O 1
ATOM 1308 N N . ILE A 1 160 ? 4.827 7.405 -20.234 1.00 95.44 160 ILE A N 1
ATOM 1309 C CA . ILE A 1 160 ? 6.166 7.478 -19.648 1.00 95.44 160 ILE A CA 1
ATOM 1310 C C . ILE A 1 160 ? 7.080 8.271 -20.583 1.00 95.44 160 ILE A C 1
ATOM 1312 O O . ILE A 1 160 ? 7.355 7.869 -21.710 1.00 95.44 160 ILE A O 1
ATOM 1316 N N . GLU A 1 161 ? 7.611 9.386 -20.082 1.00 93.19 161 GLU A N 1
ATOM 1317 C CA . GLU A 1 161 ? 8.612 10.174 -20.799 1.00 93.19 161 GLU A CA 1
ATOM 1318 C C . GLU A 1 161 ? 9.885 9.356 -21.029 1.00 93.19 161 GLU A C 1
ATOM 1320 O O . GLU A 1 161 ? 10.578 8.964 -20.081 1.00 93.19 161 GLU A O 1
ATOM 1325 N N . ARG A 1 162 ? 10.233 9.135 -22.297 1.00 89.44 162 ARG A N 1
ATOM 1326 C CA . ARG A 1 162 ? 11.498 8.502 -22.661 1.00 89.44 162 ARG A CA 1
ATOM 1327 C C . ARG A 1 162 ? 12.661 9.446 -22.378 1.00 89.44 162 ARG A C 1
ATOM 1329 O O . ARG A 1 162 ? 12.650 10.603 -22.791 1.00 89.44 162 ARG A O 1
ATOM 1336 N N . ARG A 1 163 ? 13.698 8.932 -21.726 1.00 87.88 163 ARG A N 1
ATOM 1337 C CA . ARG A 1 163 ? 14.961 9.631 -21.484 1.00 87.88 163 ARG A CA 1
ATOM 1338 C C . ARG A 1 163 ? 16.102 8.746 -21.955 1.00 87.88 163 ARG A C 1
ATOM 1340 O O . ARG A 1 163 ? 16.094 7.541 -21.729 1.00 87.88 163 ARG A O 1
ATOM 1347 N N . SER A 1 164 ? 17.085 9.336 -22.625 1.00 82.19 164 SER A N 1
ATOM 1348 C CA . SER A 1 164 ? 18.275 8.614 -23.067 1.00 82.19 164 SER A CA 1
ATOM 1349 C C . SER A 1 164 ? 19.494 9.083 -22.284 1.00 82.19 164 SER A C 1
ATOM 1351 O O . SER A 1 164 ? 19.623 10.253 -21.922 1.00 82.19 164 SER A O 1
ATOM 1353 N N . ARG A 1 165 ? 20.419 8.155 -22.028 1.00 78.25 165 ARG A N 1
ATOM 1354 C CA . ARG A 1 165 ? 21.703 8.492 -21.407 1.00 78.25 165 ARG A CA 1
ATOM 1355 C C . ARG A 1 165 ? 22.546 9.401 -22.309 1.00 78.25 165 ARG A C 1
ATOM 1357 O O . ARG A 1 165 ? 23.258 10.245 -21.787 1.00 78.25 165 ARG A O 1
ATOM 1364 N N . ALA A 1 166 ? 22.437 9.245 -23.631 1.00 76.19 166 ALA A N 1
ATOM 1365 C CA . ALA A 1 166 ? 23.125 10.094 -24.605 1.00 76.19 166 ALA A CA 1
ATOM 1366 C C . ALA A 1 166 ? 22.721 11.570 -24.456 1.00 76.19 166 ALA A C 1
ATOM 1368 O O . ALA A 1 166 ? 23.592 12.419 -24.304 1.00 76.19 166 ALA A O 1
ATOM 1369 N N . ALA A 1 167 ? 21.417 11.854 -24.343 1.00 72.62 167 ALA A N 1
ATOM 1370 C CA . ALA A 1 167 ? 20.923 13.216 -24.139 1.00 72.62 167 ALA A CA 1
ATOM 1371 C C . ALA A 1 167 ? 21.447 13.847 -22.834 1.00 72.62 167 ALA A C 1
ATOM 1373 O O . ALA A 1 167 ? 21.773 15.028 -22.804 1.00 72.62 167 ALA A O 1
ATOM 1374 N N . MET A 1 168 ? 21.602 13.057 -21.762 1.00 72.88 168 MET A N 1
ATOM 1375 C CA . MET A 1 168 ? 22.192 13.552 -20.509 1.00 72.88 168 MET A CA 1
ATOM 1376 C C . MET A 1 168 ? 23.676 13.924 -20.641 1.00 72.88 168 MET A C 1
ATOM 1378 O O . MET A 1 168 ? 24.135 14.834 -19.954 1.00 72.88 168 MET A O 1
ATOM 1382 N N . ILE A 1 169 ? 24.433 13.215 -21.484 1.00 71.94 169 ILE A N 1
ATOM 1383 C CA . ILE A 1 169 ? 25.854 13.505 -21.717 1.00 71.94 169 ILE A CA 1
ATOM 1384 C C . ILE A 1 169 ? 25.982 14.789 -22.544 1.00 71.94 169 ILE A C 1
ATOM 1386 O O . ILE A 1 169 ? 26.692 15.700 -22.124 1.00 71.94 169 ILE A O 1
ATOM 1390 N N . GLU A 1 170 ? 25.215 14.917 -23.625 1.00 69.00 170 GLU A N 1
ATOM 1391 C CA . GLU A 1 170 ? 25.213 16.107 -24.489 1.00 69.00 170 GLU A CA 1
ATOM 1392 C C . GLU A 1 170 ? 24.798 17.386 -23.733 1.00 69.00 170 GLU A C 1
ATOM 1394 O O . GLU A 1 170 ? 25.444 18.427 -23.864 1.00 69.00 170 GLU A O 1
ATOM 1399 N N . GLU A 1 171 ? 23.778 17.319 -22.867 1.00 66.19 171 GLU A N 1
ATOM 1400 C CA . GLU A 1 171 ? 23.387 18.450 -22.009 1.00 66.19 171 GLU A CA 1
ATOM 1401 C C . GLU A 1 171 ? 24.486 18.834 -21.004 1.00 66.19 171 GLU A C 1
ATOM 1403 O O . GLU A 1 171 ? 24.695 20.020 -20.724 1.00 66.19 171 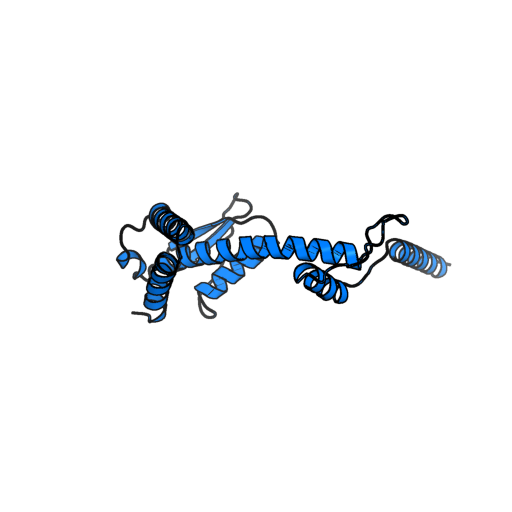GLU A O 1
ATOM 1408 N N . SER A 1 172 ? 25.209 17.844 -20.471 1.00 62.72 172 SER A N 1
ATOM 1409 C CA . SER A 1 172 ? 26.311 18.081 -19.534 1.00 62.72 172 SER A CA 1
ATOM 1410 C C . SER A 1 172 ? 27.534 18.710 -20.209 1.00 62.72 172 SER A C 1
ATOM 1412 O O . SER A 1 172 ? 28.174 19.584 -19.621 1.00 62.72 172 SER A O 1
ATOM 1414 N N . GLU A 1 173 ? 27.822 18.337 -21.458 1.00 61.06 173 GLU A N 1
ATOM 1415 C CA . GLU A 1 173 ? 28.905 18.909 -22.263 1.00 61.06 173 GLU A CA 1
ATOM 1416 C C . GLU A 1 173 ? 28.574 20.347 -22.694 1.00 61.06 173 GLU A C 1
ATOM 1418 O O . GLU A 1 173 ? 29.377 21.255 -22.469 1.00 61.06 173 GLU A O 1
ATOM 1423 N N . ALA A 1 174 ? 27.349 20.599 -23.168 1.00 59.56 174 ALA A N 1
ATOM 1424 C CA . ALA A 1 174 ? 26.885 21.939 -23.541 1.00 59.56 174 ALA A CA 1
ATOM 1425 C C . ALA A 1 174 ? 26.840 22.922 -22.351 1.00 59.56 174 ALA A C 1
ATOM 1427 O O . ALA A 1 174 ? 27.073 24.126 -22.511 1.00 59.56 174 ALA A O 1
ATOM 1428 N N . GLY A 1 175 ? 26.550 22.437 -21.139 1.00 58.66 175 GLY A N 1
ATOM 1429 C CA . GLY A 1 175 ? 26.624 23.239 -19.913 1.00 58.66 175 GLY A CA 1
ATOM 1430 C C . GLY A 1 175 ? 28.058 23.615 -19.521 1.00 58.66 175 GLY A C 1
ATOM 1431 O O . GLY A 1 175 ? 28.288 24.711 -19.009 1.00 58.66 175 GLY A O 1
ATOM 1432 N N . ASN A 1 176 ? 29.022 22.736 -19.802 1.00 57.12 176 ASN A N 1
ATOM 1433 C CA . ASN A 1 176 ? 30.435 22.917 -19.467 1.00 57.12 176 ASN A CA 1
ATOM 1434 C C . ASN A 1 176 ? 31.190 23.782 -20.500 1.00 57.12 176 ASN A C 1
ATOM 1436 O O . ASN A 1 176 ? 32.187 24.425 -20.173 1.00 57.12 176 ASN A O 1
ATOM 1440 N N . GLU A 1 177 ? 30.713 23.840 -21.746 1.00 54.56 177 GLU A N 1
ATOM 1441 C CA . GLU A 1 177 ? 31.210 24.795 -22.746 1.00 54.56 177 GLU A CA 1
ATOM 1442 C C . GLU A 1 177 ? 30.744 26.225 -22.448 1.00 54.56 177 GLU A C 1
ATOM 1444 O O . GLU A 1 177 ? 31.550 27.157 -22.475 1.00 54.56 177 GLU A O 1
ATOM 1449 N N . LYS A 1 178 ? 29.478 26.421 -22.055 1.00 54.25 178 LYS A N 1
ATOM 1450 C CA . LYS A 1 178 ? 28.945 27.758 -21.732 1.00 54.25 178 LYS A CA 1
ATOM 1451 C C . LYS A 1 178 ? 29.674 28.428 -20.566 1.00 54.25 178 LYS A C 1
ATOM 1453 O O . LYS A 1 178 ? 29.939 29.624 -20.646 1.00 54.25 178 LYS A O 1
ATOM 1458 N N . THR A 1 179 ? 30.055 27.676 -19.533 1.00 53.50 179 THR A N 1
ATOM 1459 C CA . THR A 1 179 ? 30.820 28.195 -18.385 1.00 53.50 179 THR A CA 1
ATOM 1460 C C . THR A 1 179 ? 32.263 28.565 -18.737 1.00 53.50 179 THR A C 1
ATOM 1462 O O . THR A 1 179 ? 32.811 29.477 -18.120 1.00 53.50 179 THR A O 1
ATOM 1465 N N . LYS A 1 180 ? 32.870 27.928 -19.749 1.00 53.31 180 LYS A N 1
ATOM 1466 C CA . LYS A 1 180 ? 34.201 28.306 -20.260 1.00 53.31 180 LYS A CA 1
ATOM 1467 C C . LYS A 1 180 ? 34.181 29.604 -21.072 1.00 53.31 180 LYS A C 1
ATOM 1469 O O . LYS A 1 180 ? 35.122 30.382 -20.973 1.00 53.31 180 LYS A O 1
ATOM 1474 N N . THR A 1 181 ? 33.120 29.870 -21.833 1.00 53.25 181 THR A N 1
ATOM 1475 C CA . THR A 1 181 ? 33.031 31.080 -22.682 1.00 53.25 181 THR A CA 1
ATOM 1476 C C . THR A 1 181 ? 32.712 32.375 -21.930 1.00 53.25 181 THR A C 1
ATOM 1478 O O . THR A 1 181 ? 32.992 33.449 -22.446 1.00 53.25 181 THR A O 1
ATOM 1481 N N . THR A 1 182 ? 32.140 32.313 -20.725 1.00 53.72 182 THR A N 1
ATOM 1482 C CA . THR A 1 182 ? 31.826 33.508 -19.911 1.00 53.72 182 THR A CA 1
ATOM 1483 C C . THR A 1 182 ? 32.938 33.916 -18.940 1.00 53.72 182 THR A C 1
ATOM 1485 O O . THR A 1 182 ? 32.771 34.876 -18.195 1.00 53.72 182 THR A O 1
ATOM 1488 N N . GLY A 1 183 ? 34.044 33.168 -18.903 1.00 51.78 183 GLY A N 1
ATOM 1489 C CA . GLY A 1 183 ? 35.174 33.397 -17.998 1.00 51.78 183 GLY A CA 1
ATOM 1490 C C . GLY A 1 183 ? 36.418 33.992 -18.661 1.00 51.78 183 GLY A C 1
ATOM 1491 O O . GLY A 1 183 ? 37.494 33.865 -18.081 1.00 51.78 183 GLY A O 1
ATOM 1492 N N . SER A 1 184 ? 36.295 34.585 -19.854 1.00 40.38 184 SER A N 1
ATOM 1493 C CA . SER A 1 184 ? 37.417 35.183 -20.587 1.00 40.38 184 SER A CA 1
ATOM 1494 C C . SER A 1 184 ? 37.184 36.642 -20.940 1.00 40.38 184 SER A C 1
ATOM 1496 O O . SER A 1 184 ? 36.012 37.022 -21.152 1.00 40.38 184 SER A O 1
#